Protein AF-A0A1R3J1V5-F1 (afdb_monomer_lite)

Organism: NCBI:txid93759

Foldseek 3Di:
DPFQPLDDDDDPCCCPPPCVVCVVVLCVVCVPDQGVVVSVCSSCVVSVHDDDPDLQRDFAQEPAQKTDNGQWKIWGALHDDDVVLVSAAAPPDDQPDPPDDPPSDSYDHDYHDPANRGHTFMWTWDDWDWDDDDPFIKIKTKTFGPDQPPDDRHPVSPPDDLRLAGMEIEIGGPPDRNDRPARWYWDWDDDPPDNYIYIYTDHDDVPDDRD

Secondary structure (DSSP, 8-state):
-BGGGTB----HHHIIIIIHHHHHHHHHH-TT---HHHHHHHHHHHTT-PPP--TT--EEE-SSSEEEETTTEEEE-SS---HHHHTSPB-----SSTTPPSP-SSS-PBP---STTTSPEEEEEEEEEEEEETTEEEEEEEEEE-----SPPPGGGTT--STT--EEEEEEETT----TTSPPEEEEEE-TT-SEEEEEEEPPPTT----

InterPro domains:
  IPR006740 Protein of unknown function DUF604 [PF04646] (1-66)

Sequence (211 aa):
MAYGGGGYALSYSLVQKELVPAIDECIERYPRSRTSDELLSYCLADLGVDYTIEKGFHQIDLHGDISVSWGYSAHIYETLIPRSVLKKPIETFLPFNSSAKPPFYMFKTGFPFHDSCQTPHLFFFESVKNVKIGSHSQVLTSYKRAENRNLPRCSSSGNHSADPITQIHLLSPATRRKQAANVECCDVEYVAGLDFTHIKLRPCLNGEVIA

pLDDT: mean 74.59, std 12.98, range [40.59, 93.12]

Radius of gyration: 19.09 Å; chains: 1; bounding box: 49×56×38 Å

Structure (mmCIF, N/CA/C/O backbone):
data_AF-A0A1R3J1V5-F1
#
_entry.id   AF-A0A1R3J1V5-F1
#
loop_
_atom_site.group_PDB
_atom_site.id
_atom_site.type_symbol
_atom_site.label_atom_id
_atom_site.label_alt_id
_atom_site.label_comp_id
_atom_site.label_asym_id
_atom_site.label_entity_id
_atom_site.label_seq_id
_atom_site.pdbx_PDB_ins_code
_atom_site.Cartn_x
_atom_site.Cartn_y
_atom_site.Cartn_z
_atom_site.occupancy
_atom_site.B_iso_or_equiv
_atom_site.auth_seq_id
_atom_site.auth_comp_id
_atom_site.auth_asym_id
_atom_site.auth_atom_id
_atom_site.pdbx_PDB_model_num
ATOM 1 N N . MET A 1 1 ? -5.351 -13.956 5.392 1.00 46.81 1 MET A N 1
ATOM 2 C CA . MET A 1 1 ? -4.201 -13.176 4.877 1.00 46.81 1 MET A CA 1
ATOM 3 C C . MET A 1 1 ? -4.681 -12.255 3.777 1.00 46.81 1 MET A C 1
ATOM 5 O O . MET A 1 1 ? -5.642 -12.612 3.101 1.00 46.81 1 MET A O 1
ATOM 9 N N . ALA A 1 2 ? -4.074 -11.079 3.613 1.00 47.19 2 ALA A N 1
ATOM 10 C CA . ALA A 1 2 ? -4.404 -10.230 2.478 1.00 47.19 2 ALA A CA 1
ATOM 11 C C . ALA A 1 2 ? -3.605 -10.714 1.262 1.00 47.19 2 ALA A C 1
ATOM 13 O O . ALA A 1 2 ? -2.426 -10.398 1.096 1.00 47.19 2 ALA A O 1
ATOM 14 N N . TYR A 1 3 ? -4.255 -11.556 0.464 1.00 47.16 3 TYR A N 1
ATOM 15 C CA . TYR A 1 3 ? -3.697 -12.088 -0.769 1.00 47.16 3 TYR A CA 1
ATOM 16 C C . TYR A 1 3 ? -3.377 -10.956 -1.756 1.00 47.16 3 TYR A C 1
ATOM 18 O O . TYR A 1 3 ? -4.116 -9.973 -1.838 1.00 47.16 3 TYR A O 1
ATOM 26 N N . GLY A 1 4 ? -2.291 -11.100 -2.512 1.00 51.34 4 GLY A N 1
ATOM 27 C CA . GLY A 1 4 ? -2.035 -10.304 -3.713 1.00 51.34 4 GLY A CA 1
ATOM 28 C C . GLY A 1 4 ? -1.756 -8.808 -3.524 1.00 51.34 4 GLY A C 1
ATOM 29 O O . GLY A 1 4 ? -1.920 -8.076 -4.491 1.00 51.34 4 GLY A O 1
ATOM 30 N N . GLY A 1 5 ? -1.330 -8.354 -2.335 1.00 53.12 5 GLY A N 1
ATOM 31 C CA . GLY A 1 5 ? -0.832 -6.978 -2.135 1.00 53.12 5 GLY A CA 1
ATOM 32 C C . GLY A 1 5 ? -1.367 -6.214 -0.917 1.00 53.12 5 GLY A C 1
ATOM 33 O O . GLY A 1 5 ? -0.866 -5.134 -0.615 1.00 53.12 5 GLY A O 1
ATOM 34 N N . GLY A 1 6 ? -2.323 -6.765 -0.160 1.00 59.69 6 GLY A N 1
ATOM 35 C CA . GLY A 1 6 ? -2.835 -6.101 1.053 1.00 59.69 6 GLY A CA 1
ATOM 36 C C . GLY A 1 6 ? -1.943 -6.228 2.300 1.00 59.69 6 GLY A C 1
ATOM 37 O O . GLY A 1 6 ? -2.173 -5.526 3.281 1.00 59.69 6 GLY A O 1
ATOM 38 N N . GLY A 1 7 ? -0.929 -7.099 2.261 1.00 65.94 7 GLY A N 1
ATOM 39 C CA . GLY A 1 7 ? 0.012 -7.332 3.360 1.00 65.94 7 GLY A CA 1
ATOM 40 C C . GLY A 1 7 ? -0.507 -8.256 4.471 1.00 65.94 7 GLY A C 1
ATOM 41 O O . GLY A 1 7 ? -1.697 -8.524 4.623 1.00 65.94 7 GLY A O 1
ATOM 42 N N . TYR A 1 8 ? 0.412 -8.785 5.267 1.00 75.56 8 TYR A N 1
ATOM 43 C CA . TYR A 1 8 ? 0.117 -9.566 6.467 1.00 75.56 8 TYR A CA 1
ATOM 44 C C . TYR A 1 8 ? 1.164 -9.236 7.533 1.00 75.56 8 TYR A C 1
ATOM 46 O O . TYR A 1 8 ? 2.253 -8.758 7.215 1.00 75.56 8 TYR A O 1
ATOM 54 N N . ALA A 1 9 ? 0.838 -9.484 8.799 1.00 77.94 9 ALA A N 1
ATOM 55 C CA . ALA A 1 9 ? 1.751 -9.283 9.916 1.00 77.94 9 ALA A CA 1
ATOM 56 C C . ALA A 1 9 ? 1.976 -10.603 10.650 1.00 77.94 9 ALA A C 1
ATOM 58 O O . ALA A 1 9 ? 1.033 -11.356 10.886 1.00 77.94 9 ALA A O 1
ATOM 59 N N . LEU A 1 10 ? 3.227 -10.860 11.025 1.00 82.88 10 LEU A N 1
ATOM 60 C CA . LEU A 1 10 ? 3.633 -11.997 11.845 1.00 82.88 10 LEU A CA 1
ATOM 61 C C . LEU A 1 10 ? 4.406 -11.477 13.053 1.00 82.88 10 LEU A C 1
ATOM 63 O O . LEU A 1 10 ? 5.132 -10.485 12.957 1.00 82.88 10 LEU A O 1
ATOM 67 N N . SER A 1 11 ? 4.265 -12.147 14.196 1.00 85.50 11 SER A N 1
ATOM 68 C CA . SER A 1 11 ? 5.087 -11.823 15.358 1.00 85.50 11 SER A CA 1
ATOM 69 C C . SER A 1 11 ? 6.532 -12.253 15.109 1.00 85.50 11 SER A C 1
ATOM 71 O O . SER A 1 11 ? 6.801 -13.293 14.506 1.00 85.50 11 SER A O 1
ATOM 73 N N . TYR A 1 12 ? 7.482 -11.465 15.610 1.00 79.94 12 TYR A N 1
ATOM 74 C CA . TYR A 1 12 ? 8.905 -11.761 15.444 1.00 79.94 12 TYR A CA 1
ATOM 75 C C . TYR A 1 12 ? 9.283 -13.147 15.987 1.00 79.94 12 TYR A C 1
ATOM 77 O O . TYR A 1 12 ? 10.052 -13.876 15.365 1.00 79.94 12 TYR A O 1
ATOM 85 N N . SER A 1 13 ? 8.703 -13.538 17.127 1.00 87.50 13 SER A N 1
ATOM 86 C CA . SER A 1 13 ? 8.957 -14.840 17.741 1.00 87.50 13 SER A CA 1
ATOM 87 C C . SER A 1 13 ? 8.481 -15.998 16.873 1.00 87.50 13 SER A C 1
ATOM 89 O O . SER A 1 13 ? 9.201 -16.982 16.766 1.00 87.50 13 SER A O 1
ATOM 91 N N . LEU A 1 14 ? 7.305 -15.875 16.249 1.00 89.12 14 LEU A N 1
ATOM 92 C CA . LEU A 1 14 ? 6.777 -16.899 15.351 1.00 89.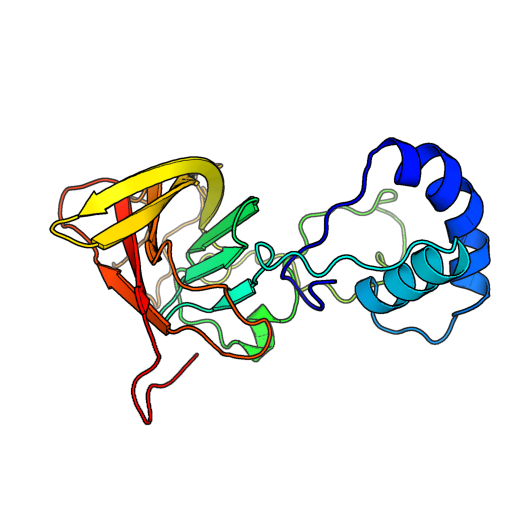12 14 LEU A CA 1
ATOM 93 C C . LEU A 1 14 ? 7.698 -17.076 14.142 1.00 89.12 14 LEU A C 1
ATOM 95 O O . LEU A 1 14 ? 8.044 -18.198 13.781 1.00 89.12 14 LEU A O 1
ATOM 99 N N . VAL A 1 15 ? 8.132 -15.958 13.555 1.00 90.38 15 VAL A N 1
ATOM 100 C CA . VAL A 1 15 ? 9.031 -15.979 12.400 1.00 90.38 15 VAL A CA 1
ATOM 101 C C . VAL A 1 15 ? 10.346 -16.668 12.758 1.00 90.38 15 VAL A C 1
ATOM 103 O O . VAL A 1 15 ? 10.743 -17.615 12.093 1.00 90.38 15 VAL A O 1
ATOM 106 N N . GLN A 1 16 ? 11.010 -16.217 13.820 1.00 92.62 16 GLN A N 1
ATOM 107 C CA . GLN A 1 16 ? 12.351 -16.693 14.159 1.00 92.62 16 GLN A CA 1
ATOM 108 C C . GLN A 1 16 ? 12.385 -18.120 14.708 1.00 92.62 16 GLN A C 1
ATOM 110 O O . GLN A 1 16 ? 13.342 -18.839 14.443 1.00 92.62 16 GLN A O 1
ATOM 115 N N . LYS A 1 17 ? 11.390 -18.519 15.508 1.00 91.44 17 LYS A N 1
ATOM 116 C CA . LYS A 1 17 ? 11.435 -19.799 16.229 1.00 91.44 17 LYS A CA 1
ATOM 117 C C . LYS A 1 17 ? 10.783 -20.948 15.478 1.00 91.44 17 LYS A C 1
ATOM 119 O O . LYS A 1 17 ? 11.266 -22.064 15.595 1.00 91.44 17 LYS A O 1
ATOM 124 N N . GLU A 1 18 ? 9.721 -20.668 14.728 1.00 93.12 18 GLU A N 1
ATOM 125 C CA . GLU A 1 18 ? 8.893 -21.714 14.120 1.00 93.12 18 GLU A CA 1
ATOM 126 C C . GLU A 1 18 ? 8.998 -21.689 12.594 1.00 93.12 18 GLU A C 1
ATOM 128 O O . GLU A 1 18 ? 9.269 -22.708 11.967 1.00 93.12 18 GLU A O 1
ATOM 133 N N . LEU A 1 19 ? 8.829 -20.512 11.979 1.00 90.75 19 LEU A N 1
ATOM 134 C CA . LEU A 1 19 ? 8.750 -20.413 10.522 1.00 90.75 19 LEU A CA 1
ATOM 135 C C . LEU A 1 19 ? 10.109 -20.590 9.844 1.00 90.75 19 LEU A C 1
ATOM 137 O O . LEU A 1 19 ? 10.214 -21.384 8.919 1.00 90.75 19 LEU A O 1
ATOM 141 N N . VAL A 1 20 ? 11.143 -19.864 10.279 1.00 92.62 20 VAL A N 1
ATOM 142 C CA . VAL A 1 20 ? 12.476 -19.912 9.648 1.00 92.62 20 VAL A CA 1
ATOM 143 C C . VAL A 1 20 ? 13.051 -21.338 9.598 1.00 92.62 20 VAL A C 1
ATOM 145 O O . VAL A 1 20 ? 13.521 -21.718 8.530 1.00 92.62 20 VAL A O 1
ATOM 148 N N . PRO A 1 21 ? 12.987 -22.160 10.665 1.00 93.12 21 PRO A N 1
ATOM 149 C CA . PRO A 1 21 ? 13.479 -23.540 10.605 1.00 93.12 21 PRO A CA 1
ATOM 150 C C . PRO A 1 21 ? 12.647 -24.480 9.719 1.00 93.12 21 PRO A C 1
ATOM 152 O O . PRO A 1 21 ? 13.179 -25.478 9.244 1.00 93.12 21 PRO A O 1
ATOM 155 N N . ALA A 1 22 ? 11.355 -24.196 9.524 1.00 88.75 22 ALA A N 1
ATOM 156 C CA . ALA A 1 22 ? 10.414 -25.095 8.848 1.00 88.75 22 ALA A CA 1
ATOM 157 C C . ALA A 1 22 ? 10.119 -24.714 7.387 1.00 88.75 22 ALA A C 1
ATOM 159 O O . ALA A 1 22 ? 9.511 -25.495 6.652 1.00 88.75 22 ALA A O 1
ATOM 160 N N . ILE A 1 23 ? 10.500 -23.506 6.958 1.00 88.88 23 ILE A N 1
ATOM 161 C CA . ILE A 1 23 ? 10.069 -22.965 5.667 1.00 88.88 23 ILE A CA 1
ATOM 162 C C . ILE A 1 23 ? 10.642 -23.748 4.485 1.00 88.88 23 ILE A C 1
ATOM 164 O O . ILE A 1 23 ? 9.907 -23.996 3.536 1.00 88.88 23 ILE A O 1
ATOM 168 N N . ASP A 1 24 ? 11.894 -24.202 4.561 1.00 91.00 24 ASP A N 1
ATOM 169 C CA . ASP A 1 24 ? 12.524 -24.965 3.477 1.00 91.00 24 ASP A CA 1
ATOM 170 C C . ASP A 1 24 ? 11.790 -26.294 3.239 1.00 91.00 24 ASP A C 1
ATOM 172 O O . ASP A 1 24 ? 11.409 -26.604 2.110 1.00 91.00 24 ASP A O 1
ATOM 176 N N . GLU A 1 25 ? 11.473 -27.027 4.312 1.00 92.19 25 GLU A N 1
ATOM 177 C CA . GLU A 1 25 ? 10.690 -28.266 4.231 1.00 92.19 25 GLU A CA 1
ATOM 178 C C . GLU A 1 25 ? 9.268 -28.005 3.703 1.00 92.19 25 GLU A C 1
ATOM 180 O O . GLU A 1 25 ? 8.738 -28.768 2.892 1.00 92.19 25 GLU A O 1
ATOM 185 N N . CYS A 1 26 ? 8.641 -26.899 4.115 1.00 91.75 26 CYS A N 1
ATOM 186 C CA . CYS A 1 26 ? 7.328 -26.506 3.608 1.00 91.75 26 CYS A CA 1
ATOM 187 C C . CYS A 1 26 ? 7.342 -26.219 2.094 1.00 91.75 26 CYS A C 1
ATOM 189 O O . CYS A 1 26 ? 6.425 -26.618 1.370 1.00 91.75 26 CYS A O 1
ATOM 191 N N . ILE A 1 27 ? 8.381 -25.544 1.592 1.00 88.62 27 ILE A N 1
ATOM 192 C CA . ILE A 1 27 ? 8.532 -25.239 0.163 1.00 88.62 27 ILE A CA 1
ATOM 193 C C . ILE A 1 27 ? 8.618 -26.535 -0.650 1.00 88.62 27 ILE A C 1
ATOM 195 O O . ILE A 1 27 ? 7.950 -26.665 -1.680 1.00 88.62 27 ILE A O 1
ATOM 199 N N . GLU A 1 28 ? 9.392 -27.509 -0.168 1.00 91.19 28 GLU A N 1
ATOM 200 C CA . GLU A 1 28 ? 9.505 -28.828 -0.796 1.00 91.19 28 GLU A CA 1
ATOM 201 C C . GLU A 1 28 ? 8.192 -29.618 -0.746 1.00 91.19 28 GLU A C 1
ATOM 203 O O . GLU A 1 28 ? 7.876 -30.358 -1.681 1.00 91.19 28 GLU A O 1
ATOM 208 N N . ARG A 1 29 ? 7.397 -29.431 0.314 1.00 92.38 29 ARG A N 1
ATOM 209 C CA . ARG A 1 29 ? 6.083 -30.063 0.491 1.00 92.38 29 ARG A CA 1
ATOM 210 C C . ARG A 1 29 ? 5.030 -29.531 -0.481 1.00 92.38 29 ARG A C 1
ATOM 212 O O . ARG A 1 29 ? 4.207 -30.308 -0.969 1.00 92.38 29 ARG A O 1
ATOM 219 N N . TYR A 1 30 ? 5.069 -28.239 -0.814 1.00 87.50 30 TYR A N 1
ATOM 220 C CA . TYR A 1 30 ? 4.098 -27.587 -1.706 1.00 87.50 30 TYR A CA 1
ATOM 221 C C . TYR A 1 30 ? 4.724 -27.026 -2.999 1.00 87.50 30 TYR A C 1
ATOM 223 O O . TYR A 1 30 ? 4.528 -25.853 -3.335 1.00 87.50 30 TYR A O 1
ATOM 231 N N . PRO A 1 31 ? 5.373 -27.861 -3.833 1.00 83.69 31 PRO A N 1
ATOM 232 C CA . PRO A 1 31 ? 6.159 -27.401 -4.984 1.00 83.69 31 PRO A CA 1
ATOM 233 C C . PRO A 1 31 ? 5.299 -26.855 -6.135 1.00 83.69 31 PRO A C 1
ATO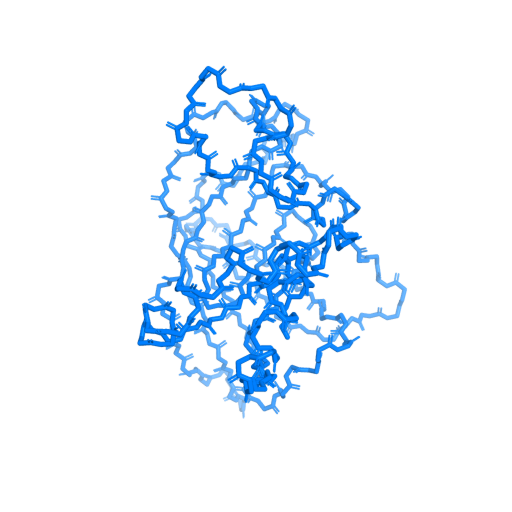M 235 O O . PRO A 1 31 ? 5.814 -26.314 -7.112 1.00 83.69 31 PRO A O 1
ATOM 238 N N . ARG A 1 32 ? 3.972 -27.036 -6.066 1.00 81.94 32 ARG A N 1
ATOM 239 C CA . ARG A 1 32 ? 3.015 -26.558 -7.075 1.00 81.94 32 ARG A CA 1
ATOM 240 C C . ARG A 1 32 ? 2.307 -25.261 -6.688 1.00 81.94 32 ARG A C 1
ATOM 242 O O . ARG A 1 32 ? 1.538 -24.765 -7.514 1.00 81.94 32 ARG A O 1
ATOM 249 N N . SER A 1 33 ? 2.542 -24.721 -5.490 1.00 76.81 33 SER A N 1
ATOM 250 C CA . SER A 1 33 ? 1.994 -23.414 -5.120 1.00 76.81 33 SER A CA 1
ATOM 251 C C . SER A 1 33 ? 2.603 -22.330 -6.016 1.00 76.81 33 SER A C 1
ATOM 253 O O . SER A 1 33 ? 3.813 -22.302 -6.234 1.00 76.81 33 SER A O 1
ATOM 255 N N . ARG A 1 34 ? 1.767 -21.468 -6.608 1.00 63.22 34 ARG A N 1
ATOM 256 C CA . ARG A 1 34 ? 2.192 -20.464 -7.614 1.00 63.22 34 ARG A CA 1
ATOM 257 C C . ARG A 1 34 ? 2.237 -19.035 -7.061 1.00 63.22 34 ARG A C 1
ATOM 259 O O . ARG A 1 34 ? 2.455 -18.087 -7.819 1.00 63.22 34 ARG A O 1
ATOM 266 N N . THR A 1 35 ? 2.002 -18.897 -5.767 1.00 65.06 35 THR A N 1
ATOM 267 C CA . THR A 1 35 ? 1.550 -17.687 -5.076 1.00 65.06 35 THR A CA 1
ATOM 268 C C . THR A 1 35 ? 2.192 -17.722 -3.694 1.00 65.06 35 THR A C 1
ATOM 270 O O . THR A 1 35 ? 2.007 -18.677 -2.945 1.00 65.06 35 THR A O 1
ATOM 273 N N . SER A 1 36 ? 3.042 -16.744 -3.374 1.00 75.25 36 SER A N 1
ATOM 274 C CA . SER A 1 36 ? 3.855 -16.783 -2.148 1.00 75.25 36 SER A CA 1
ATOM 275 C C . SER A 1 36 ? 3.039 -16.599 -0.878 1.00 75.25 36 SER A C 1
ATOM 277 O O . SER A 1 36 ? 3.361 -17.185 0.145 1.00 75.25 36 SER A O 1
ATOM 279 N N . ASP A 1 37 ? 1.987 -15.797 -0.949 1.00 74.81 37 ASP A N 1
ATOM 280 C CA . ASP A 1 37 ? 0.985 -15.612 0.092 1.00 74.81 37 ASP A CA 1
ATOM 281 C C . ASP A 1 37 ? 0.208 -16.903 0.373 1.00 74.81 37 ASP A C 1
ATOM 283 O O . ASP A 1 37 ? -0.004 -17.254 1.531 1.00 74.81 37 ASP A O 1
ATOM 287 N N . GLU A 1 38 ? -0.159 -17.642 -0.671 1.00 75.94 38 GLU A N 1
ATOM 288 C CA . GLU A 1 38 ? -0.777 -18.966 -0.553 1.00 75.94 38 GLU A CA 1
ATOM 289 C C . GLU A 1 38 ? 0.210 -20.016 -0.027 1.00 75.94 38 GLU A C 1
ATOM 291 O O . GLU A 1 38 ? -0.125 -20.793 0.860 1.00 75.94 38 GLU A O 1
ATOM 296 N N . LEU A 1 39 ? 1.457 -20.016 -0.502 1.00 84.75 39 LEU A N 1
ATOM 297 C CA . LEU A 1 39 ? 2.490 -20.906 0.027 1.00 84.75 39 LEU A CA 1
ATOM 298 C C . LEU A 1 39 ? 2.755 -20.639 1.512 1.00 84.75 39 LEU A C 1
ATOM 300 O O . LEU A 1 39 ? 2.764 -21.562 2.319 1.00 84.75 39 LEU A O 1
ATOM 304 N N . LEU A 1 40 ? 2.922 -19.372 1.884 1.00 85.31 40 LEU A N 1
ATOM 305 C CA . LEU A 1 40 ? 3.146 -18.984 3.268 1.00 85.31 40 LEU A CA 1
ATOM 306 C C . LEU A 1 40 ? 1.933 -19.298 4.150 1.00 85.31 40 LEU A C 1
ATOM 308 O O . LEU A 1 40 ? 2.112 -19.708 5.294 1.00 85.31 40 LEU A O 1
ATOM 312 N N . SER A 1 41 ? 0.714 -19.161 3.616 1.00 82.81 41 SER A N 1
ATOM 313 C CA . SER A 1 41 ? -0.504 -19.642 4.275 1.00 82.81 41 SER A CA 1
ATOM 314 C C . SER A 1 41 ? -0.391 -21.108 4.662 1.00 82.81 41 SER A C 1
ATOM 316 O O . SER A 1 41 ? -0.716 -21.461 5.792 1.00 82.81 41 SER A O 1
ATOM 318 N N . TYR A 1 42 ? 0.032 -21.962 3.727 1.00 86.44 42 TYR A N 1
ATOM 319 C CA . TYR A 1 42 ? 0.181 -23.389 3.988 1.00 86.44 42 TYR A CA 1
ATOM 320 C C . TYR A 1 42 ? 1.279 -23.661 5.014 1.00 86.44 42 TYR A C 1
ATOM 322 O O . TYR A 1 42 ? 1.051 -24.424 5.946 1.00 86.44 42 TYR A O 1
ATOM 330 N N . CYS A 1 43 ? 2.419 -22.972 4.927 1.00 89.62 43 CYS A N 1
ATOM 331 C CA . CYS A 1 43 ? 3.490 -23.137 5.911 1.00 89.62 43 CYS A CA 1
ATOM 332 C C . CYS A 1 43 ? 3.059 -22.749 7.328 1.00 89.62 43 CYS A C 1
ATOM 334 O O . CYS A 1 43 ? 3.393 -23.436 8.288 1.00 89.62 43 CYS A O 1
ATOM 336 N N . LEU A 1 44 ? 2.301 -21.662 7.479 1.00 90.44 44 LEU A N 1
ATOM 337 C CA . LEU A 1 44 ? 1.774 -21.249 8.781 1.00 90.44 44 LEU A CA 1
ATOM 338 C C . LEU A 1 44 ? 0.720 -22.234 9.303 1.00 90.44 44 LEU A C 1
ATOM 340 O O . LEU A 1 44 ? 0.728 -22.559 10.489 1.00 90.44 44 LEU A O 1
ATOM 344 N N . ALA A 1 45 ? -0.132 -22.759 8.419 1.00 88.75 45 ALA A N 1
ATOM 345 C CA . ALA A 1 45 ? -1.121 -23.770 8.777 1.00 88.75 45 ALA A CA 1
ATOM 346 C C . ALA A 1 45 ? -0.468 -25.082 9.250 1.00 88.75 45 ALA A C 1
ATOM 348 O O . ALA A 1 45 ? -0.929 -25.666 10.229 1.00 88.75 45 ALA A O 1
ATOM 349 N N . ASP A 1 46 ? 0.636 -25.504 8.625 1.00 90.62 46 ASP A N 1
ATOM 350 C CA . ASP A 1 46 ? 1.409 -26.685 9.040 1.00 90.62 46 ASP A CA 1
ATOM 351 C C . ASP A 1 46 ? 2.019 -26.522 10.444 1.00 90.62 46 ASP A C 1
ATOM 353 O O . ASP A 1 46 ? 2.166 -27.499 11.177 1.00 90.62 46 ASP A O 1
ATOM 357 N N . LEU A 1 47 ? 2.320 -25.284 10.848 1.00 91.00 47 LEU A N 1
ATOM 358 C CA . LEU A 1 47 ? 2.769 -24.934 12.201 1.00 91.00 47 LEU A CA 1
ATOM 359 C C . LEU A 1 47 ? 1.607 -24.796 13.204 1.00 91.00 47 LEU A C 1
ATOM 361 O O . LEU A 1 47 ? 1.818 -24.411 14.353 1.00 91.00 47 LEU A O 1
ATOM 365 N N . GLY A 1 48 ? 0.369 -25.074 12.784 1.00 89.94 48 GLY A N 1
ATOM 366 C CA . GLY A 1 48 ? -0.832 -24.919 13.607 1.00 89.94 48 GLY A CA 1
ATOM 367 C C . GLY A 1 48 ? -1.217 -23.460 13.869 1.00 89.94 48 GLY A C 1
ATOM 368 O O . GLY A 1 48 ? -1.999 -23.181 14.780 1.00 89.94 48 GLY A O 1
ATOM 369 N N . VAL A 1 49 ? -0.670 -22.520 13.096 1.00 86.81 49 VAL A N 1
ATOM 370 C CA . VAL A 1 49 ? -0.959 -21.093 13.223 1.00 86.81 49 VAL A CA 1
ATOM 371 C C . VAL A 1 49 ? -2.119 -20.755 12.305 1.00 86.81 49 VAL A C 1
ATOM 373 O O . VAL A 1 49 ? -1.965 -20.650 11.088 1.00 86.81 49 VAL A O 1
ATOM 376 N N . ASP A 1 50 ? -3.291 -20.565 12.902 1.00 78.56 50 ASP A N 1
ATOM 377 C CA . ASP A 1 50 ? -4.454 -20.096 12.162 1.00 78.56 50 ASP A CA 1
ATOM 378 C C . ASP A 1 50 ? -4.318 -18.607 11.810 1.00 78.56 50 ASP A C 1
ATOM 380 O O . ASP A 1 50 ? -3.692 -17.815 12.526 1.00 78.56 50 ASP A O 1
ATOM 384 N N . TYR A 1 51 ? -4.916 -18.208 10.692 1.00 72.00 51 TYR A N 1
ATOM 385 C CA . TYR A 1 51 ? -4.902 -16.817 10.281 1.00 72.00 51 TYR A CA 1
ATOM 386 C C . TYR A 1 51 ? -5.967 -16.030 11.044 1.00 72.00 51 TYR A C 1
ATOM 388 O O . TYR A 1 51 ? -7.164 -16.310 10.993 1.00 72.00 51 TYR A O 1
ATOM 396 N N . THR A 1 52 ? -5.553 -14.931 11.662 1.00 70.19 52 THR A N 1
ATOM 397 C CA . THR A 1 52 ? -6.506 -13.936 12.154 1.00 70.19 52 THR A CA 1
ATOM 398 C C . THR A 1 52 ? -6.865 -12.988 11.016 1.00 70.19 52 THR A C 1
ATOM 400 O O . THR A 1 52 ? -5.996 -12.398 10.367 1.00 70.19 52 THR A O 1
ATOM 403 N N . ILE A 1 53 ? -8.162 -12.835 10.736 1.00 63.03 53 ILE A N 1
ATOM 404 C CA . ILE A 1 53 ? -8.629 -11.847 9.759 1.00 63.03 53 ILE A CA 1
ATOM 405 C C . ILE A 1 53 ? -8.573 -10.464 10.400 1.00 63.03 53 ILE A C 1
ATOM 407 O O . ILE A 1 53 ? -9.530 -10.007 11.030 1.00 63.03 53 ILE A O 1
ATOM 411 N N . GLU A 1 54 ? -7.463 -9.777 10.170 1.00 58.69 54 GLU A N 1
ATOM 412 C CA . GLU A 1 54 ? -7.322 -8.374 10.521 1.00 58.69 54 GLU A CA 1
ATOM 413 C C . GLU A 1 54 ? -7.893 -7.488 9.415 1.00 58.69 54 GLU A C 1
ATOM 415 O O . GLU A 1 54 ? -7.305 -7.305 8.351 1.00 58.69 54 GLU A O 1
ATOM 420 N N . LYS A 1 55 ? -9.049 -6.883 9.702 1.00 49.50 55 LYS A N 1
ATOM 421 C CA . LYS A 1 55 ? -9.775 -5.933 8.831 1.00 49.50 55 LYS A CA 1
ATOM 422 C C . LYS A 1 55 ? -9.067 -4.574 8.687 1.00 49.50 55 LYS A C 1
ATOM 424 O O . LYS A 1 55 ? -9.695 -3.570 8.367 1.00 49.50 55 LYS A O 1
ATOM 429 N N . GLY A 1 56 ? -7.789 -4.517 9.045 1.00 46.38 56 GLY A N 1
ATOM 430 C CA . GLY A 1 56 ? -6.912 -3.384 8.802 1.00 46.38 56 GLY A CA 1
ATOM 431 C C . GLY A 1 56 ? -6.148 -3.539 7.491 1.00 46.38 56 GLY A C 1
ATOM 432 O O . GLY A 1 56 ? -5.962 -2.560 6.784 1.00 46.38 56 GLY A O 1
ATOM 433 N N . PHE A 1 57 ? -5.767 -4.758 7.111 1.00 49.19 57 PHE A N 1
ATOM 434 C CA . PHE A 1 57 ? -4.957 -4.991 5.917 1.00 49.19 57 PHE A CA 1
ATOM 435 C C . PHE A 1 57 ? -5.843 -5.038 4.672 1.00 49.19 57 PHE A C 1
ATOM 437 O O . PHE A 1 57 ? -6.485 -6.044 4.369 1.00 49.19 57 PHE A O 1
ATOM 444 N N . HIS A 1 58 ? -5.896 -3.916 3.959 1.00 51.47 58 HIS A N 1
ATOM 445 C CA . HIS A 1 58 ? -6.644 -3.762 2.717 1.00 51.47 58 HIS A CA 1
ATOM 446 C C . HIS A 1 58 ? -5.743 -3.145 1.665 1.00 51.47 58 HIS A C 1
ATOM 448 O O . HIS A 1 58 ? -5.173 -2.091 1.920 1.00 51.47 58 HIS A O 1
ATOM 454 N N . GLN A 1 59 ? -5.679 -3.756 0.484 1.00 50.75 59 GLN A N 1
ATOM 455 C CA . GLN A 1 59 ? -5.270 -3.047 -0.720 1.00 50.75 59 GLN A CA 1
ATOM 456 C C . GLN A 1 59 ? -6.494 -2.274 -1.211 1.00 50.75 59 GLN A C 1
ATOM 458 O O . GLN A 1 59 ? -7.435 -2.868 -1.743 1.00 50.75 59 GLN A O 1
ATOM 463 N N . ILE A 1 60 ? -6.524 -0.973 -0.938 1.00 52.97 60 ILE A N 1
ATOM 464 C CA . ILE A 1 60 ? -7.574 -0.087 -1.430 1.00 52.97 60 ILE A CA 1
ATOM 465 C C . ILE A 1 60 ? -7.083 0.498 -2.748 1.00 52.97 60 ILE A C 1
ATOM 467 O O . ILE A 1 60 ? -6.137 1.285 -2.751 1.00 52.97 60 ILE A O 1
ATOM 471 N N . A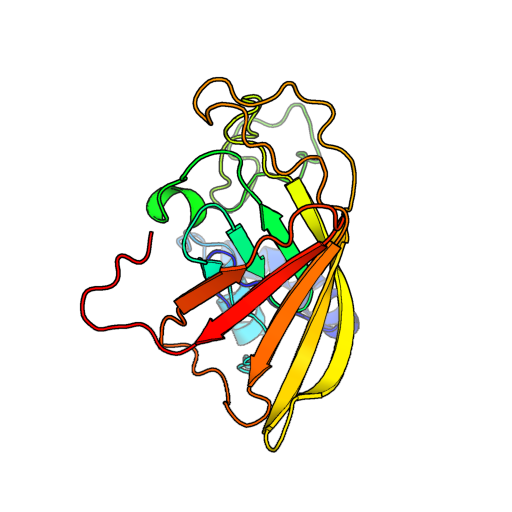SP A 1 61 ? -7.724 0.078 -3.836 1.00 48.47 61 ASP A N 1
ATOM 472 C CA . ASP A 1 61 ? -7.639 0.745 -5.134 1.00 48.47 61 ASP A CA 1
ATOM 473 C C . ASP A 1 61 ? -8.610 1.924 -5.079 1.00 48.47 61 ASP A C 1
ATOM 475 O O . ASP A 1 61 ? -9.821 1.728 -4.930 1.00 48.47 61 ASP A O 1
ATOM 479 N N . LEU A 1 62 ? -8.078 3.139 -5.024 1.00 49.16 62 LEU A N 1
ATOM 480 C CA . LEU A 1 62 ? -8.878 4.352 -4.904 1.00 49.16 62 LEU A CA 1
ATOM 481 C C . LEU A 1 62 ? -9.233 4.857 -6.305 1.00 49.16 62 LEU A C 1
ATOM 483 O O . LEU A 1 62 ? -8.537 4.587 -7.274 1.00 49.16 62 LEU A O 1
ATOM 487 N N . HIS A 1 63 ? -10.324 5.611 -6.424 1.00 40.59 63 HIS A N 1
ATOM 488 C CA . HIS A 1 63 ? -10.682 6.251 -7.686 1.00 40.59 63 HIS A CA 1
ATOM 489 C C . HIS A 1 63 ? -9.588 7.256 -8.093 1.00 40.59 63 HIS A C 1
ATOM 491 O O . HIS A 1 63 ? -9.328 8.220 -7.368 1.00 40.59 63 HIS A O 1
ATOM 497 N N . GLY A 1 64 ? -8.971 7.034 -9.255 1.00 56.16 64 GLY A N 1
ATOM 498 C CA . GLY A 1 64 ? -7.801 7.776 -9.728 1.00 56.16 64 GLY A CA 1
ATOM 499 C C . GLY A 1 64 ? -6.489 7.050 -9.424 1.00 56.16 64 GLY A C 1
ATOM 500 O O . GLY A 1 64 ? -6.456 5.844 -9.217 1.00 56.16 64 GLY A O 1
ATOM 501 N N . ASP A 1 65 ? -5.389 7.788 -9.401 1.00 68.56 65 ASP A N 1
ATOM 502 C CA . ASP A 1 65 ? -4.049 7.208 -9.420 1.00 68.56 65 ASP A CA 1
ATOM 503 C C . ASP A 1 65 ? -3.523 6.878 -8.003 1.00 68.56 65 ASP A C 1
ATOM 505 O O . ASP A 1 65 ? -2.343 7.051 -7.738 1.00 68.56 65 ASP A O 1
ATOM 509 N N . ILE A 1 66 ? -4.352 6.457 -7.032 1.00 75.81 66 ILE A N 1
ATOM 510 C CA . ILE A 1 66 ? -3.904 6.244 -5.632 1.00 75.81 66 ILE A CA 1
ATOM 511 C C . ILE A 1 66 ? -4.195 4.817 -5.145 1.00 75.81 66 ILE A C 1
ATOM 513 O O . ILE A 1 66 ? -5.306 4.317 -5.240 1.00 75.81 66 ILE A O 1
ATOM 517 N N . SER A 1 67 ? -3.205 4.171 -4.530 1.00 76.69 67 SER A N 1
ATOM 518 C CA . SER A 1 67 ? -3.349 2.874 -3.859 1.00 76.69 67 SER A CA 1
ATOM 519 C C . SER A 1 67 ? -2.963 3.007 -2.390 1.00 76.69 67 SER A C 1
ATOM 521 O O . SER A 1 67 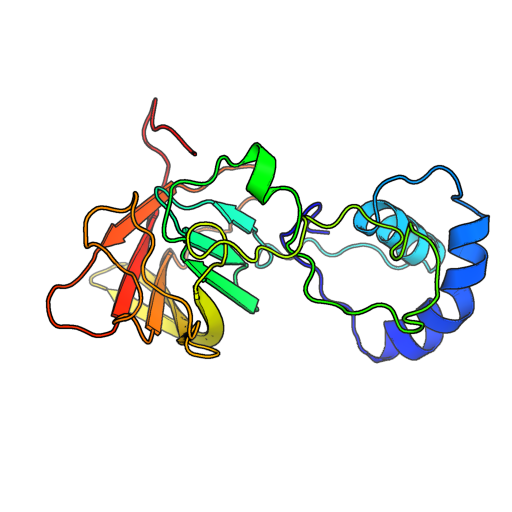? -1.874 3.485 -2.082 1.00 76.69 67 SER A O 1
ATOM 523 N N . VAL A 1 68 ? -3.801 2.534 -1.464 1.00 76.38 68 VAL A N 1
ATOM 524 C CA . VAL A 1 68 ? -3.516 2.596 -0.018 1.00 76.38 68 VAL A CA 1
ATOM 525 C C . VAL A 1 68 ? -3.552 1.208 0.607 1.00 76.38 68 VAL A C 1
ATOM 527 O O . VAL A 1 68 ? -4.583 0.539 0.585 1.00 76.38 68 VAL A O 1
ATOM 530 N N . SER A 1 69 ? -2.441 0.827 1.235 1.00 76.25 69 SER A N 1
ATOM 531 C CA . SER A 1 69 ? -2.315 -0.335 2.114 1.00 76.25 69 SER A CA 1
ATOM 532 C C . SER A 1 69 ? -2.424 0.130 3.562 1.00 76.25 69 SER A C 1
ATOM 534 O O . SER A 1 69 ? -1.456 0.619 4.156 1.00 76.25 69 SER A O 1
ATOM 536 N N . TRP A 1 70 ? -3.634 0.042 4.124 1.00 73.88 70 TRP A N 1
ATOM 537 C CA . TRP A 1 70 ? -3.930 0.687 5.406 1.00 73.88 70 TRP A CA 1
ATOM 538 C C . TRP A 1 70 ? -3.023 0.188 6.541 1.00 73.88 70 TRP A C 1
ATOM 540 O O . TRP A 1 70 ? -2.884 -1.013 6.759 1.00 73.88 70 TRP A O 1
ATOM 550 N N . GLY A 1 71 ? -2.404 1.131 7.258 1.00 76.31 71 GLY A N 1
ATOM 551 C CA . GLY A 1 71 ? -1.464 0.845 8.349 1.00 76.31 71 GLY A CA 1
ATOM 552 C C . GLY A 1 71 ? -0.018 0.581 7.913 1.00 76.31 71 GLY A C 1
ATOM 553 O O . GLY A 1 71 ? 0.820 0.331 8.774 1.00 76.31 71 GLY A O 1
ATOM 554 N N . TYR A 1 72 ? 0.294 0.656 6.614 1.00 81.06 72 TYR A N 1
ATOM 555 C CA . TYR A 1 72 ? 1.655 0.442 6.115 1.00 81.06 72 TYR A CA 1
ATOM 556 C C . TYR A 1 72 ? 2.117 1.524 5.137 1.00 81.06 72 TYR A C 1
ATOM 558 O O . TYR A 1 72 ? 2.980 2.333 5.481 1.00 81.06 72 TYR A O 1
ATOM 566 N N . SER A 1 73 ? 1.548 1.564 3.932 1.00 84.25 73 SER A N 1
ATOM 567 C CA . SER A 1 73 ? 2.007 2.461 2.871 1.00 84.25 73 SER A CA 1
ATOM 568 C C . SER A 1 73 ? 0.871 2.949 1.979 1.00 84.25 73 SER A C 1
ATOM 570 O O . SER A 1 73 ? -0.210 2.365 1.920 1.00 84.25 73 SER A O 1
ATOM 572 N N . ALA A 1 74 ? 1.129 4.047 1.281 1.00 84.88 74 ALA A N 1
ATOM 573 C CA . ALA A 1 74 ? 0.276 4.589 0.240 1.00 84.88 74 ALA A CA 1
ATOM 574 C C . ALA A 1 74 ? 1.132 4.967 -0.975 1.00 84.88 74 ALA A C 1
ATOM 576 O O . ALA A 1 74 ? 2.284 5.382 -0.838 1.00 84.88 74 ALA A O 1
ATOM 577 N N . HIS A 1 75 ? 0.564 4.808 -2.163 1.00 83.31 75 HIS A N 1
ATOM 578 C CA . HIS A 1 75 ? 1.210 5.050 -3.445 1.00 83.31 75 HIS A CA 1
ATOM 579 C C . HIS A 1 75 ? 0.337 5.989 -4.269 1.00 83.31 75 HIS A C 1
ATOM 581 O O . HIS A 1 75 ? -0.855 5.729 -4.403 1.00 83.31 75 HIS A O 1
ATOM 587 N N . ILE A 1 76 ? 0.922 7.050 -4.825 1.00 81.69 76 ILE A N 1
ATOM 588 C CA . ILE A 1 76 ? 0.268 7.895 -5.836 1.00 81.69 76 ILE A CA 1
ATOM 589 C C . ILE A 1 76 ? 0.995 7.680 -7.164 1.00 81.69 76 ILE A C 1
ATOM 591 O O . ILE A 1 76 ? 2.202 7.884 -7.231 1.00 81.69 76 ILE A O 1
ATOM 595 N N . TYR A 1 77 ? 0.294 7.258 -8.201 1.00 80.12 77 TYR A N 1
ATOM 596 C CA . TYR A 1 77 ? 0.774 7.134 -9.569 1.00 80.12 77 TYR A CA 1
ATOM 597 C C . TYR A 1 77 ? 0.533 8.448 -10.326 1.00 80.12 77 TYR A C 1
ATOM 599 O O . TYR A 1 77 ? -0.276 9.278 -9.924 1.00 80.12 77 TYR A O 1
ATOM 607 N N . GLU A 1 78 ? 1.288 8.670 -11.398 1.00 76.88 78 GLU A N 1
ATOM 608 C CA . GLU A 1 78 ? 1.138 9.864 -12.252 1.00 76.88 78 GLU A CA 1
ATOM 609 C C . GLU A 1 78 ? 0.153 9.634 -13.403 1.00 76.88 78 GLU A C 1
ATOM 611 O O . GLU A 1 78 ? -0.190 10.562 -14.137 1.00 76.88 78 GLU A O 1
ATOM 616 N N . THR A 1 79 ? -0.200 8.368 -13.628 1.00 74.06 79 THR A N 1
ATOM 617 C CA . THR A 1 79 ? -1.109 7.923 -14.675 1.00 74.06 79 THR A CA 1
ATOM 618 C C . THR A 1 79 ? -2.009 6.826 -14.149 1.00 74.06 79 THR A C 1
ATOM 620 O O . THR A 1 79 ? -1.651 6.094 -13.222 1.00 74.06 79 THR A O 1
ATOM 623 N N . LEU A 1 80 ? -3.143 6.674 -14.822 1.00 71.88 80 LEU A N 1
ATOM 624 C CA . LEU A 1 80 ? -4.144 5.682 -14.485 1.00 71.88 80 LEU A CA 1
ATOM 625 C C . LEU A 1 80 ? -3.642 4.292 -14.868 1.00 71.88 80 LEU A C 1
ATOM 627 O O . LEU A 1 80 ? -3.636 3.902 -16.040 1.00 71.88 80 LEU A O 1
ATOM 631 N N . ILE A 1 81 ? -3.183 3.552 -13.861 1.00 71.62 81 ILE A N 1
ATOM 632 C CA . ILE A 1 81 ? -2.702 2.183 -14.017 1.00 71.62 81 ILE A CA 1
ATOM 633 C C . ILE A 1 81 ? -3.883 1.230 -13.815 1.00 71.62 81 ILE A C 1
ATOM 635 O O . ILE A 1 81 ? -4.502 1.250 -12.755 1.00 71.62 81 ILE A O 1
ATOM 639 N N . PRO A 1 82 ? -4.187 0.342 -14.778 1.00 69.31 82 PRO A N 1
ATOM 640 C CA . PRO A 1 82 ? -5.270 -0.619 -14.616 1.00 69.31 82 PRO A CA 1
ATOM 641 C C . PRO A 1 82 ? -5.044 -1.541 -13.412 1.00 69.31 82 PRO A C 1
ATOM 643 O O . PRO A 1 82 ? -3.954 -2.104 -13.258 1.00 69.31 82 PRO A O 1
ATOM 646 N N . ARG A 1 83 ? -6.099 -1.862 -12.656 1.00 67.19 83 ARG A N 1
ATOM 647 C CA . ARG A 1 83 ? -6.034 -2.811 -11.531 1.00 67.19 83 ARG A CA 1
ATOM 648 C C . ARG A 1 83 ? -5.425 -4.170 -11.863 1.00 67.19 83 ARG A C 1
ATOM 650 O O . ARG A 1 83 ? -4.818 -4.817 -11.013 1.00 67.19 83 ARG A O 1
ATOM 657 N N . SER A 1 84 ? -5.557 -4.643 -13.104 1.00 66.50 84 SER A N 1
ATOM 658 C CA . SER A 1 84 ? -4.909 -5.892 -13.545 1.00 66.50 84 SER A CA 1
ATOM 659 C C . SER A 1 84 ? -3.377 -5.860 -13.418 1.00 66.50 84 SER A C 1
ATOM 661 O O . SER A 1 84 ? -2.765 -6.906 -13.190 1.00 66.50 84 SER A O 1
ATOM 663 N N . VAL A 1 85 ? -2.782 -4.668 -13.519 1.00 69.81 85 VAL A N 1
ATOM 664 C CA . VAL A 1 85 ? -1.353 -4.401 -13.336 1.00 69.81 85 VAL A CA 1
ATOM 665 C C . VAL A 1 85 ? -1.042 -4.181 -11.855 1.00 69.81 85 VAL A C 1
ATOM 667 O O . VAL A 1 85 ? -0.122 -4.816 -11.349 1.00 69.81 85 VAL A O 1
ATOM 670 N N . LEU A 1 86 ? -1.859 -3.395 -11.139 1.00 69.12 86 LEU A N 1
ATOM 671 C CA . LEU A 1 86 ? -1.690 -3.119 -9.698 1.00 69.12 86 LEU A CA 1
ATOM 672 C C . LEU A 1 86 ? -1.850 -4.356 -8.794 1.00 69.12 86 LEU A C 1
ATOM 674 O O . LEU A 1 86 ? -1.400 -4.361 -7.651 1.00 69.12 86 LEU A O 1
ATOM 678 N N . LYS A 1 87 ? -2.453 -5.437 -9.304 1.00 65.56 87 LYS A N 1
ATOM 679 C CA . LYS A 1 87 ? -2.484 -6.755 -8.641 1.00 65.56 87 LYS A CA 1
ATOM 680 C C . LYS A 1 87 ? -1.107 -7.400 -8.485 1.00 65.56 87 LYS A C 1
ATOM 682 O O . LYS A 1 87 ? -0.973 -8.349 -7.717 1.00 65.56 87 LYS A O 1
ATOM 687 N N . LYS A 1 88 ? -0.105 -6.970 -9.255 1.00 67.44 88 LYS A N 1
ATOM 688 C CA . LYS A 1 88 ? 1.268 -7.455 -9.108 1.00 67.44 88 LYS A CA 1
ATOM 689 C C . LYS A 1 88 ? 2.051 -6.427 -8.298 1.00 67.44 88 LYS A C 1
ATOM 691 O O . LYS A 1 88 ? 2.143 -5.283 -8.740 1.00 67.44 88 LYS A O 1
ATOM 696 N N . PRO A 1 89 ? 2.624 -6.807 -7.146 1.00 63.94 89 PRO A N 1
ATOM 697 C CA . PRO A 1 89 ? 3.412 -5.876 -6.358 1.00 63.94 89 PRO A CA 1
ATOM 698 C C . PRO A 1 89 ? 4.642 -5.436 -7.151 1.00 63.94 89 PRO A C 1
ATOM 700 O O . PRO A 1 89 ? 5.247 -6.232 -7.874 1.00 63.94 89 PRO A O 1
ATOM 703 N N . ILE A 1 90 ? 5.012 -4.168 -6.996 1.00 70.38 90 ILE A N 1
ATOM 704 C CA . ILE A 1 90 ? 6.255 -3.623 -7.544 1.00 70.38 90 ILE A CA 1
ATOM 705 C C . ILE A 1 90 ? 7.428 -4.387 -6.920 1.00 70.38 90 ILE A C 1
ATOM 707 O O . ILE A 1 90 ? 7.422 -4.666 -5.720 1.00 70.38 90 ILE A O 1
ATOM 711 N N . GLU A 1 91 ? 8.426 -4.739 -7.727 1.00 71.75 91 GLU A N 1
ATOM 712 C CA . GLU A 1 91 ? 9.671 -5.312 -7.220 1.00 71.75 91 GLU A CA 1
ATOM 713 C C . GLU A 1 91 ? 10.431 -4.266 -6.397 1.00 71.75 91 GLU A C 1
ATOM 715 O O . GLU A 1 91 ? 11.021 -3.336 -6.940 1.00 71.75 91 GLU A O 1
ATOM 720 N N . THR A 1 92 ? 10.379 -4.394 -5.071 1.00 66.19 92 THR A N 1
ATOM 721 C CA . THR A 1 92 ? 11.082 -3.510 -4.125 1.00 66.19 92 THR A CA 1
ATOM 722 C C . THR A 1 92 ? 12.335 -4.149 -3.527 1.00 66.19 92 THR A C 1
ATOM 724 O O . THR A 1 92 ? 13.064 -3.497 -2.781 1.00 66.19 92 THR A O 1
ATOM 727 N N . PHE A 1 93 ? 12.594 -5.419 -3.837 1.00 68.31 93 PHE A N 1
ATOM 728 C CA . PHE A 1 93 ? 13.721 -6.184 -3.313 1.00 68.31 93 PHE A CA 1
ATOM 729 C C . PHE A 1 93 ? 14.783 -6.373 -4.393 1.00 68.31 93 PHE A C 1
ATOM 731 O O . PHE A 1 93 ? 14.473 -6.389 -5.577 1.00 68.31 93 PHE A O 1
ATOM 738 N N . LEU A 1 94 ? 16.035 -6.550 -3.970 1.00 70.44 94 LEU A N 1
ATOM 739 C CA . LEU A 1 94 ? 17.137 -6.951 -4.845 1.00 70.44 94 LEU A CA 1
ATOM 740 C C . LEU A 1 94 ? 17.490 -8.418 -4.579 1.00 70.44 94 LEU A C 1
ATOM 742 O O . LEU A 1 94 ? 17.342 -8.880 -3.442 1.00 70.44 94 LEU A O 1
ATOM 746 N N . PRO A 1 95 ? 17.907 -9.188 -5.598 1.0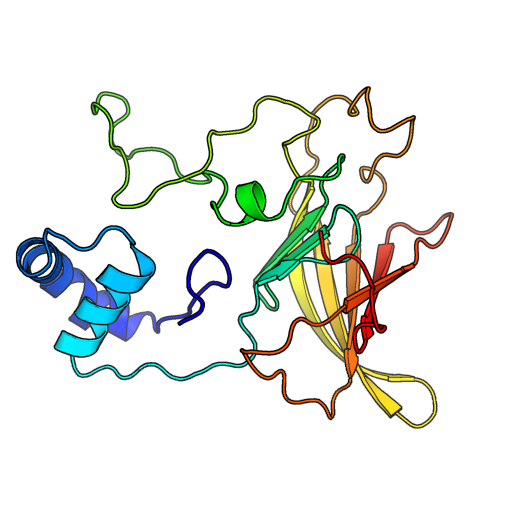0 72.75 95 PRO A N 1
ATOM 747 C CA . PRO A 1 95 ? 18.311 -10.566 -5.383 1.00 72.75 95 PRO A CA 1
ATOM 748 C C . PRO A 1 95 ? 19.576 -10.580 -4.525 1.00 72.75 95 PRO A C 1
ATOM 750 O O . PRO A 1 95 ? 20.505 -9.809 -4.761 1.00 72.75 95 PRO A O 1
ATOM 753 N N . PHE A 1 96 ? 19.631 -11.484 -3.544 1.00 68.12 96 PHE A N 1
ATOM 754 C CA . PHE A 1 96 ? 20.809 -11.632 -2.681 1.00 68.12 96 PHE A CA 1
ATOM 755 C C . PHE A 1 96 ? 22.079 -11.938 -3.493 1.00 68.12 96 PHE A C 1
ATOM 757 O O . PHE A 1 96 ? 23.163 -11.460 -3.172 1.00 68.12 96 PHE A O 1
ATOM 764 N N . ASN A 1 97 ? 21.933 -12.703 -4.579 1.00 76.56 97 ASN A N 1
ATOM 765 C CA . ASN A 1 97 ? 22.993 -12.970 -5.541 1.00 76.56 97 ASN A CA 1
ATOM 766 C C . ASN A 1 97 ? 22.663 -12.310 -6.886 1.00 76.56 97 ASN A C 1
ATOM 768 O O . ASN A 1 97 ? 21.786 -12.775 -7.615 1.00 76.56 97 ASN A O 1
ATOM 772 N N . SER A 1 98 ? 23.415 -11.266 -7.238 1.00 71.81 98 SER A N 1
ATOM 773 C CA . SER A 1 98 ? 23.271 -10.525 -8.499 1.00 71.81 98 SER A CA 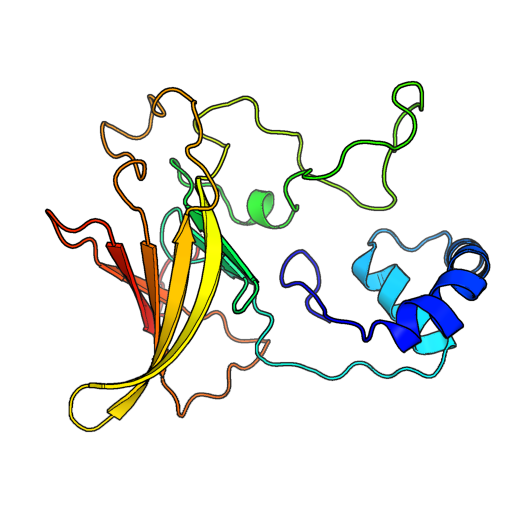1
ATOM 774 C C . SER A 1 98 ? 23.568 -11.356 -9.754 1.00 71.81 98 SER A C 1
ATOM 776 O O . SER A 1 98 ? 23.179 -10.963 -10.849 1.00 71.81 98 SER A O 1
ATOM 778 N N . SER A 1 99 ? 24.240 -12.504 -9.611 1.00 78.38 99 SER A N 1
ATOM 779 C CA . SER A 1 99 ? 24.588 -13.418 -10.710 1.00 78.38 99 SER A CA 1
ATOM 780 C C . SER A 1 99 ? 23.624 -14.602 -10.855 1.00 78.38 99 SER A C 1
ATOM 782 O O . SER A 1 99 ? 23.841 -15.471 -11.704 1.00 78.38 99 SER A O 1
ATOM 784 N N . ALA A 1 100 ? 22.577 -14.682 -10.026 1.00 75.69 100 ALA A N 1
ATOM 785 C CA . ALA A 1 100 ? 21.560 -15.719 -10.158 1.00 75.69 100 ALA A CA 1
ATOM 786 C C . ALA A 1 100 ? 20.815 -15.592 -11.501 1.00 75.69 100 ALA A C 1
ATOM 788 O O . ALA A 1 100 ? 20.699 -14.507 -12.069 1.00 75.69 100 ALA A O 1
ATOM 789 N N . LYS A 1 101 ? 20.306 -16.707 -12.034 1.00 76.00 101 LYS A N 1
ATOM 790 C CA . LYS A 1 101 ? 19.423 -16.680 -13.210 1.00 76.00 101 LYS A CA 1
ATOM 791 C C . LYS A 1 101 ? 17.963 -16.652 -12.741 1.00 76.00 101 LYS A C 1
ATOM 793 O O . LYS A 1 101 ? 17.655 -17.363 -11.786 1.00 76.00 101 LYS A O 1
ATOM 798 N N . PRO A 1 102 ? 17.071 -15.885 -13.399 1.00 69.69 102 PRO A N 1
ATOM 799 C CA . PRO A 1 102 ? 15.648 -15.886 -13.074 1.00 69.69 102 PRO A CA 1
ATOM 800 C C . PRO A 1 102 ? 15.034 -17.303 -13.075 1.00 69.69 102 PRO A C 1
ATOM 802 O O . PRO A 1 102 ? 15.452 -18.131 -13.891 1.00 69.69 102 PRO A O 1
ATOM 805 N N . PRO A 1 103 ? 14.005 -17.568 -12.241 1.00 65.62 103 PRO A N 1
ATOM 806 C CA . PRO A 1 103 ? 13.305 -16.613 -11.372 1.00 65.62 103 PRO A CA 1
ATOM 807 C C . PRO A 1 103 ? 14.076 -16.280 -10.082 1.00 65.62 103 PRO A C 1
ATOM 809 O O . PRO A 1 103 ? 14.576 -17.168 -9.402 1.00 65.62 103 PRO A O 1
ATOM 812 N N . PHE A 1 104 ? 14.142 -14.988 -9.738 1.00 70.31 104 PHE A N 1
ATOM 813 C CA . PHE A 1 104 ? 14.831 -14.499 -8.532 1.00 70.31 104 PHE A CA 1
ATOM 814 C C . PHE A 1 104 ? 14.022 -14.685 -7.245 1.00 70.31 104 PHE A C 1
ATOM 816 O O . PHE A 1 104 ? 14.593 -14.779 -6.162 1.00 70.31 104 PHE A O 1
ATOM 823 N N . TYR A 1 105 ? 12.697 -14.734 -7.368 1.00 70.31 105 TYR A N 1
ATOM 824 C CA . TYR A 1 105 ? 11.760 -14.803 -6.254 1.00 70.31 105 TYR A CA 1
ATOM 825 C C . TYR A 1 105 ? 10.723 -15.891 -6.513 1.00 70.31 105 TYR A C 1
ATOM 827 O O . TYR A 1 105 ? 10.393 -16.203 -7.658 1.00 70.31 105 TYR A O 1
ATOM 835 N N . MET A 1 106 ? 10.159 -16.433 -5.435 1.00 61.38 106 MET A N 1
ATOM 836 C CA . MET A 1 106 ? 9.097 -17.445 -5.495 1.00 61.38 106 MET A CA 1
ATOM 837 C C . MET A 1 106 ? 7.738 -16.883 -5.948 1.00 61.38 106 MET A C 1
ATOM 839 O O . MET A 1 106 ? 6.780 -17.632 -6.121 1.00 61.38 106 MET A O 1
ATOM 843 N N . PHE A 1 107 ? 7.636 -15.565 -6.133 1.00 63.59 107 PHE A N 1
ATOM 844 C CA . PHE A 1 107 ? 6.424 -14.861 -6.536 1.00 63.59 107 PHE A CA 1
ATOM 845 C C . PHE A 1 107 ? 6.667 -13.963 -7.742 1.00 63.59 107 PHE A C 1
ATOM 847 O O . PHE A 1 107 ? 7.780 -13.512 -8.005 1.00 63.59 107 PHE A O 1
ATOM 854 N N . LYS A 1 108 ? 5.588 -13.695 -8.482 1.00 57.78 108 LYS A N 1
ATOM 855 C CA . LYS A 1 108 ? 5.616 -12.785 -9.626 1.00 57.78 108 LYS A CA 1
ATOM 856 C C . LYS A 1 108 ? 5.591 -11.344 -9.131 1.00 57.78 108 LYS A C 1
ATOM 858 O O . LYS A 1 108 ? 4.535 -10.843 -8.751 1.00 57.78 108 LYS A O 1
ATOM 863 N N . THR A 1 109 ? 6.737 -10.691 -9.177 1.00 65.25 109 THR A N 1
ATOM 864 C CA . THR A 1 109 ? 6.851 -9.239 -9.060 1.00 65.25 109 THR A CA 1
ATOM 865 C C . THR A 1 109 ? 6.527 -8.567 -10.398 1.00 65.25 109 THR A C 1
ATOM 867 O O . THR A 1 109 ? 6.615 -9.177 -11.471 1.00 65.25 109 THR A O 1
ATOM 870 N N . GLY A 1 110 ? 6.064 -7.319 -10.344 1.00 64.56 110 GLY A N 1
ATOM 871 C CA . GLY A 1 110 ? 6.076 -6.425 -11.500 1.00 64.56 110 GLY A CA 1
ATOM 872 C C . GLY A 1 110 ? 7.508 -6.000 -11.823 1.00 64.56 110 GLY A C 1
ATOM 873 O O . GLY A 1 110 ? 8.358 -5.998 -10.940 1.00 64.56 110 GLY A O 1
ATOM 874 N N . PHE A 1 111 ? 7.786 -5.634 -13.075 1.00 60.44 111 PHE A N 1
ATOM 875 C CA . PHE A 1 111 ? 9.110 -5.124 -13.439 1.00 60.44 111 PHE A CA 1
ATOM 876 C C . PHE A 1 111 ? 9.411 -3.816 -12.685 1.00 60.44 111 PHE A C 1
ATOM 878 O O . PHE A 1 111 ? 8.495 -3.004 -12.528 1.00 60.44 111 PHE A O 1
ATOM 885 N N . PRO A 1 112 ? 10.666 -3.579 -12.252 1.00 61.69 112 PRO A N 1
ATOM 886 C CA . PRO A 1 112 ? 11.059 -2.284 -11.722 1.00 61.69 112 PRO A CA 1
ATOM 887 C C . PRO A 1 112 ? 10.788 -1.217 -12.785 1.00 61.69 112 PRO A C 1
ATOM 889 O O . PRO A 1 112 ? 11.347 -1.246 -13.885 1.00 61.69 112 PRO A O 1
ATOM 892 N N . PHE A 1 113 ? 9.870 -0.303 -12.485 1.00 63.53 113 PHE A N 1
ATOM 893 C CA . PHE A 1 113 ? 9.494 0.744 -13.420 1.00 63.53 113 PHE A CA 1
ATOM 894 C C . PHE A 1 113 ? 10.606 1.795 -13.475 1.00 63.53 113 PHE A C 1
ATOM 896 O O . PHE A 1 113 ? 10.791 2.553 -12.527 1.00 63.53 113 PHE A O 1
ATOM 903 N N . HIS A 1 114 ? 11.336 1.845 -14.591 1.00 62.53 114 HIS A N 1
ATOM 904 C CA . HIS A 1 114 ? 12.220 2.969 -14.937 1.00 62.53 114 HIS A CA 1
ATOM 905 C C . HIS A 1 114 ? 11.467 4.127 -15.609 1.00 62.53 114 HIS A C 1
ATOM 907 O O . HIS A 1 114 ? 12.040 5.187 -15.851 1.00 62.53 114 HIS A O 1
ATOM 913 N N . ASP A 1 115 ? 10.192 3.916 -15.935 1.00 76.62 115 ASP A N 1
ATOM 914 C CA . ASP A 1 115 ? 9.321 4.929 -16.508 1.00 76.62 115 ASP A CA 1
ATOM 915 C C . ASP A 1 115 ? 8.739 5.812 -15.401 1.00 76.62 115 ASP A C 1
ATOM 917 O O . ASP A 1 115 ? 8.033 5.331 -14.511 1.00 76.62 115 ASP A O 1
ATOM 921 N N . SER A 1 116 ? 8.981 7.119 -15.510 1.00 76.88 116 SER A N 1
ATOM 922 C CA . SER A 1 116 ? 8.394 8.145 -14.654 1.00 76.88 116 SER A CA 1
ATOM 923 C C . SER A 1 116 ? 6.888 7.996 -14.456 1.00 76.88 116 SER A C 1
ATOM 925 O O . SER A 1 116 ? 6.400 8.287 -13.372 1.00 76.88 116 SER A O 1
ATOM 927 N N . CYS A 1 117 ? 6.142 7.571 -15.473 1.00 76.81 117 CYS A N 1
ATOM 928 C CA . CYS A 1 117 ? 4.686 7.472 -15.389 1.00 76.81 117 CYS A CA 1
ATOM 929 C C . CYS A 1 117 ? 4.203 6.282 -14.547 1.00 76.81 117 CYS A C 1
ATOM 931 O O . CYS A 1 117 ? 3.095 6.313 -14.010 1.00 76.81 117 CYS A O 1
ATOM 933 N N . GLN A 1 118 ? 5.030 5.240 -14.436 1.00 77.19 118 GLN A N 1
ATOM 934 C CA . GLN A 1 118 ? 4.690 3.988 -13.760 1.00 77.19 118 GLN A CA 1
ATOM 935 C C . GLN A 1 118 ? 5.296 3.903 -12.353 1.00 77.19 118 GLN A C 1
ATOM 937 O O . GLN A 1 118 ? 4.787 3.168 -11.510 1.00 77.19 118 GLN A O 1
ATOM 942 N N . THR A 1 119 ? 6.358 4.663 -12.068 1.00 80.62 119 THR A N 1
ATOM 943 C CA . THR A 1 119 ? 6.916 4.777 -10.716 1.00 80.62 119 THR A CA 1
ATOM 944 C C . THR A 1 119 ? 5.995 5.616 -9.817 1.00 80.62 119 THR A C 1
ATOM 946 O O . THR A 1 119 ? 5.827 6.810 -10.078 1.00 80.62 119 THR A O 1
ATOM 949 N N . PRO A 1 120 ? 5.437 5.062 -8.725 1.00 83.94 120 PRO A N 1
ATOM 950 C CA . PRO A 1 120 ? 4.602 5.832 -7.814 1.00 83.94 120 PRO A CA 1
ATOM 951 C C . PRO A 1 120 ? 5.414 6.711 -6.859 1.00 83.94 120 PRO A C 1
ATOM 953 O O . PRO A 1 120 ? 6.549 6.409 -6.489 1.00 83.94 120 PRO A O 1
ATOM 956 N N . HIS A 1 121 ? 4.787 7.772 -6.369 1.00 85.94 121 HIS A N 1
ATOM 957 C CA . HIS A 1 121 ? 5.189 8.466 -5.155 1.00 85.94 121 HIS A CA 1
ATOM 958 C C . HIS A 1 121 ? 4.871 7.588 -3.940 1.00 85.94 121 HIS A C 1
ATOM 960 O O . HIS A 1 121 ? 3.716 7.217 -3.727 1.00 85.94 121 HIS A O 1
ATOM 966 N N . LEU A 1 122 ? 5.891 7.276 -3.140 1.00 87.19 122 LEU A N 1
ATOM 967 C CA . LEU A 1 122 ? 5.787 6.408 -1.969 1.00 87.19 122 LEU A CA 1
ATOM 968 C C . LEU A 1 122 ? 5.549 7.210 -0.684 1.00 87.19 122 LEU A C 1
ATOM 970 O O . LEU A 1 122 ? 6.285 8.151 -0.375 1.00 87.19 122 LEU A O 1
ATOM 974 N N . PHE A 1 123 ? 4.558 6.786 0.096 1.00 89.12 123 PHE A N 1
ATOM 975 C CA . PHE A 1 123 ? 4.219 7.332 1.405 1.00 89.12 123 PHE A CA 1
ATOM 976 C C . PHE A 1 123 ? 4.155 6.202 2.433 1.00 89.12 123 PHE A C 1
ATOM 978 O O . PHE A 1 123 ? 3.589 5.143 2.165 1.00 89.12 123 PHE A O 1
ATOM 985 N N . PHE A 1 124 ? 4.694 6.433 3.626 1.00 89.31 124 PHE A N 1
ATOM 986 C CA . PHE A 1 124 ? 4.628 5.498 4.743 1.00 89.31 124 PHE A CA 1
ATOM 987 C C . PHE A 1 124 ? 3.656 5.970 5.808 1.00 89.31 124 PHE A C 1
ATOM 989 O O . PHE A 1 124 ? 3.433 7.165 5.999 1.00 89.31 124 PHE A O 1
ATOM 996 N N . PHE A 1 125 ? 3.077 5.004 6.506 1.00 87.88 125 PHE A N 1
ATOM 997 C CA . PHE A 1 125 ? 2.213 5.242 7.645 1.00 87.88 125 PHE A CA 1
ATOM 998 C C . PHE A 1 125 ? 2.920 6.088 8.716 1.00 87.88 125 PHE A C 1
ATOM 1000 O O . PHE A 1 125 ? 4.040 5.784 9.122 1.00 87.88 125 PHE A O 1
ATOM 1007 N N . GLU A 1 126 ? 2.250 7.143 9.182 1.00 90.69 126 GLU A N 1
ATOM 1008 C CA . GLU A 1 126 ? 2.757 8.040 10.225 1.00 90.69 126 GLU A CA 1
ATOM 1009 C C . GLU A 1 126 ? 1.942 7.912 11.516 1.00 90.69 126 GLU A C 1
ATOM 1011 O O . GLU A 1 126 ? 2.504 7.708 12.591 1.00 90.69 126 GLU A O 1
ATOM 1016 N N . SER A 1 127 ? 0.612 8.049 11.446 1.00 87.25 127 SER A N 1
ATOM 1017 C CA . SER A 1 127 ? -0.231 7.975 12.645 1.00 87.25 127 SER A CA 1
ATOM 1018 C C . SER A 1 127 ? -1.703 7.675 12.354 1.00 87.25 127 SER A C 1
ATOM 1020 O O . SER A 1 127 ? -2.201 7.908 11.254 1.00 87.25 127 SER A O 1
ATOM 1022 N N . VAL A 1 128 ? -2.421 7.195 13.375 1.00 88.38 128 VAL A N 1
ATOM 1023 C CA . VAL A 1 128 ? -3.891 7.110 13.398 1.00 88.38 128 VAL A CA 1
ATOM 1024 C C . VAL A 1 128 ? -4.425 7.950 14.552 1.00 88.38 128 VAL A C 1
ATOM 1026 O O . VAL A 1 128 ? -3.937 7.847 15.677 1.00 88.38 128 VAL A O 1
ATOM 1029 N N . LYS A 1 129 ? -5.454 8.758 14.291 1.00 88.44 129 LYS A N 1
ATOM 1030 C CA . LYS A 1 129 ? -6.159 9.560 15.296 1.00 88.44 129 LYS A CA 1
ATOM 1031 C C . LYS A 1 129 ? -7.667 9.425 15.127 1.00 88.44 129 LYS A C 1
ATOM 1033 O O . LYS A 1 129 ? -8.180 9.393 14.013 1.00 88.44 129 LYS A O 1
ATOM 1038 N N . ASN A 1 130 ? -8.387 9.400 16.244 1.00 85.75 130 ASN A N 1
ATOM 1039 C CA . ASN A 1 130 ? -9.841 9.524 16.234 1.00 85.75 130 ASN A CA 1
ATOM 1040 C C . ASN A 1 130 ? -10.209 11.009 16.185 1.00 85.75 130 ASN A C 1
ATOM 1042 O O . ASN A 1 130 ? -9.763 11.783 17.030 1.00 85.75 130 ASN A O 1
ATOM 1046 N N . VAL A 1 131 ? -11.028 11.402 15.213 1.00 85.69 131 VAL A N 1
ATOM 1047 C CA . VAL A 1 131 ? -11.466 12.786 15.008 1.00 85.69 131 VAL A CA 1
ATOM 1048 C C . VAL A 1 131 ? -12.990 12.824 14.990 1.00 85.69 131 VAL A C 1
ATOM 1050 O O . VAL A 1 131 ? -13.645 11.952 14.421 1.00 85.69 131 VAL A O 1
ATOM 1053 N N . LYS A 1 132 ? -13.578 13.840 15.621 1.00 82.00 132 LYS A N 1
ATOM 1054 C CA . LYS A 1 132 ? -15.015 14.116 15.522 1.00 82.00 132 LYS A CA 1
ATOM 1055 C C . LYS A 1 132 ? -15.223 15.220 14.495 1.00 82.00 132 LYS A C 1
ATOM 1057 O O . LYS A 1 132 ? -14.823 16.355 14.736 1.00 82.00 132 LYS A O 1
ATOM 1062 N N . ILE A 1 133 ? -15.831 14.883 13.362 1.00 77.31 133 ILE A N 1
ATOM 1063 C CA . ILE A 1 133 ? -16.248 15.858 12.348 1.00 77.31 133 ILE A CA 1
ATOM 1064 C C . ILE A 1 133 ? -17.773 15.939 12.424 1.00 77.31 133 ILE A C 1
ATOM 1066 O O . ILE A 1 133 ? -18.482 15.016 12.018 1.00 77.31 133 ILE A O 1
ATOM 1070 N N . GLY A 1 134 ? -18.279 17.024 13.016 1.00 75.56 134 GLY A N 1
ATOM 1071 C CA . GLY A 1 134 ? -19.700 17.167 13.340 1.00 75.56 134 GLY A CA 1
ATOM 1072 C C . GLY A 1 134 ? -20.164 16.137 14.380 1.00 75.56 134 GLY A C 1
ATOM 1073 O O . GLY A 1 134 ? -19.552 15.995 15.437 1.00 75.56 134 GLY A O 1
ATOM 1074 N N . SER A 1 135 ? -21.248 15.415 14.079 1.00 68.44 135 SER A N 1
ATOM 1075 C CA . SER A 1 135 ? -21.862 14.390 14.942 1.00 68.44 135 SER A CA 1
ATOM 1076 C C . SER A 1 135 ? -21.298 12.971 14.758 1.00 68.44 135 SER A C 1
ATOM 1078 O O . SER A 1 135 ? -21.669 12.073 15.514 1.00 68.44 135 SER A O 1
ATOM 1080 N N . HIS A 1 136 ? -20.398 12.744 13.793 1.00 73.12 136 HIS A N 1
ATOM 1081 C CA . HIS A 1 136 ? -19.866 11.415 13.478 1.00 73.12 136 HIS A CA 1
ATOM 1082 C C . HIS A 1 136 ? -18.395 11.264 13.891 1.00 73.12 136 HIS A C 1
ATOM 1084 O O . HIS A 1 136 ? -17.551 12.112 13.590 1.00 73.12 136 HIS A O 1
ATOM 1090 N N . SER A 1 137 ? -18.075 10.143 14.544 1.00 81.38 137 SER A N 1
ATOM 1091 C CA . SER A 1 137 ? -16.693 9.738 14.821 1.00 81.38 137 SER A CA 1
ATOM 1092 C C . SER A 1 137 ? -16.044 9.191 13.549 1.00 81.38 137 SER A C 1
ATOM 1094 O O . SER A 1 137 ? -16.542 8.236 12.946 1.00 81.38 137 SER A O 1
ATOM 1096 N N . GLN A 1 138 ? -14.922 9.778 13.151 1.00 84.12 138 GLN A N 1
ATOM 1097 C CA . GLN A 1 138 ? -14.096 9.338 12.032 1.00 84.12 138 GLN A CA 1
ATOM 1098 C C . GLN A 1 138 ? -12.691 8.984 12.523 1.00 84.12 138 GLN A C 1
ATOM 1100 O O . GLN A 1 138 ? -12.230 9.454 13.563 1.00 84.12 138 GLN A O 1
ATOM 1105 N N . VAL A 1 139 ? -12.011 8.138 11.765 1.00 86.06 139 VAL A N 1
ATOM 1106 C CA . VAL A 1 139 ? -10.618 7.763 11.973 1.00 86.06 139 VAL A CA 1
ATOM 1107 C C . VAL A 1 139 ? -9.804 8.436 10.881 1.00 86.06 139 VAL A C 1
ATOM 1109 O O . VAL A 1 139 ? -9.995 8.153 9.697 1.00 86.06 139 VAL A O 1
ATOM 1112 N N . LEU A 1 140 ? -8.915 9.332 11.298 1.00 88.56 140 LEU A N 1
ATOM 1113 C CA . LEU A 1 140 ? -7.932 9.994 10.456 1.00 88.56 140 LEU A CA 1
ATOM 1114 C C . LEU A 1 140 ? -6.641 9.180 10.494 1.00 88.56 140 LEU A C 1
ATOM 1116 O O . LEU A 1 140 ? -6.028 9.021 11.549 1.00 88.56 140 LEU A O 1
ATOM 1120 N N . THR A 1 141 ? -6.229 8.658 9.348 1.00 88.50 141 THR A N 1
ATOM 1121 C CA . THR A 1 141 ? -4.939 7.994 9.167 1.00 88.50 141 THR A CA 1
ATOM 1122 C C . THR A 1 141 ? -4.036 8.880 8.319 1.00 88.50 141 THR A C 1
ATOM 1124 O O . THR A 1 141 ? -4.409 9.238 7.206 1.00 88.50 141 THR A O 1
ATOM 1127 N N . SER A 1 142 ? -2.860 9.225 8.834 1.00 90.94 142 SER A N 1
ATOM 1128 C CA . SER A 1 142 ? -1.878 10.059 8.141 1.00 90.94 142 SER A CA 1
ATOM 1129 C C . SER A 1 142 ? -0.736 9.214 7.590 1.00 90.94 142 SER A C 1
ATOM 1131 O O . SER A 1 142 ? -0.207 8.350 8.294 1.00 90.94 142 SER A O 1
ATOM 1133 N N . TYR A 1 143 ? -0.339 9.505 6.354 1.00 90.19 143 TYR A N 1
ATOM 1134 C CA . TYR A 1 143 ? 0.848 8.962 5.703 1.00 90.19 143 TYR A CA 1
ATOM 1135 C C . TYR A 1 143 ? 1.769 10.104 5.290 1.00 90.19 143 TYR A C 1
ATOM 1137 O O . TYR A 1 143 ? 1.306 11.147 4.827 1.00 90.19 143 TYR A O 1
ATOM 1145 N N . LYS A 1 144 ? 3.074 9.889 5.426 1.00 92.88 144 LYS A N 1
ATOM 1146 C CA . LYS A 1 144 ? 4.121 10.855 5.109 1.00 92.88 144 LYS A CA 1
ATOM 1147 C C . LYS A 1 144 ? 4.961 10.353 3.944 1.00 92.88 144 LYS A C 1
ATOM 1149 O O . LYS A 1 144 ? 5.280 9.167 3.882 1.00 92.88 144 LYS A O 1
ATOM 1154 N N . ARG A 1 145 ? 5.331 11.251 3.030 1.00 90.38 145 ARG A N 1
ATOM 1155 C CA . ARG A 1 145 ? 6.207 10.936 1.896 1.00 90.38 145 ARG A CA 1
ATOM 1156 C C . ARG A 1 145 ? 7.512 10.311 2.391 1.00 90.38 145 ARG A C 1
ATOM 1158 O O . ARG A 1 145 ? 8.161 10.857 3.281 1.00 90.38 145 ARG A O 1
ATOM 1165 N N . ALA A 1 146 ? 7.874 9.174 1.803 1.00 88.50 146 ALA A N 1
ATOM 1166 C CA . ALA A 1 146 ? 9.108 8.465 2.114 1.00 88.50 146 ALA A CA 1
ATOM 1167 C C . ALA A 1 146 ? 10.324 9.212 1.555 1.00 88.50 146 ALA A C 1
ATOM 1169 O O . ALA A 1 146 ? 11.251 9.541 2.287 1.00 88.50 146 ALA A O 1
ATOM 1170 N N . GLU A 1 147 ? 10.280 9.508 0.256 1.00 85.69 147 GLU A N 1
ATOM 1171 C CA . GLU A 1 147 ? 11.331 10.213 -0.471 1.00 85.69 147 GLU A CA 1
ATOM 1172 C C . GLU A 1 147 ? 10.747 10.897 -1.720 1.00 85.69 147 GLU A C 1
ATOM 1174 O O . GLU A 1 147 ? 9.636 10.586 -2.175 1.00 85.69 147 GLU A O 1
ATOM 1179 N N . ASN A 1 148 ? 11.495 11.848 -2.276 1.00 84.19 148 ASN A N 1
ATOM 1180 C CA . ASN A 1 148 ? 11.207 12.409 -3.589 1.00 84.19 148 ASN A CA 1
ATOM 1181 C C . ASN A 1 148 ? 11.589 11.401 -4.673 1.00 84.19 148 ASN A C 1
ATOM 1183 O O . ASN A 1 148 ? 12.635 10.764 -4.602 1.00 84.19 148 ASN A O 1
ATOM 1187 N N . ARG A 1 149 ? 10.760 11.292 -5.715 1.00 81.81 149 ARG A N 1
ATOM 1188 C CA . ARG A 1 149 ? 10.980 10.329 -6.803 1.00 81.81 149 ARG A CA 1
ATOM 1189 C C . ARG A 1 149 ? 12.259 10.598 -7.599 1.00 81.81 149 ARG A C 1
ATOM 1191 O O . ARG A 1 149 ? 12.759 9.678 -8.229 1.00 81.81 149 ARG A O 1
ATOM 1198 N N . ASN A 1 150 ? 12.763 11.836 -7.595 1.00 80.81 150 ASN A N 1
ATOM 1199 C CA . ASN A 1 150 ? 13.918 12.275 -8.392 1.00 80.81 150 ASN A CA 1
ATOM 1200 C C . ASN A 1 150 ? 13.804 11.890 -9.884 1.00 80.81 150 ASN A C 1
ATOM 1202 O O . ASN A 1 150 ? 14.804 11.696 -10.569 1.00 80.81 150 ASN A O 1
ATOM 1206 N N . LEU A 1 151 ? 12.570 11.786 -10.383 1.00 81.25 151 LEU A N 1
ATOM 1207 C CA . LEU A 1 151 ? 12.233 11.422 -11.754 1.00 81.25 151 LEU A CA 1
ATOM 1208 C C . LEU A 1 151 ? 11.512 12.595 -12.425 1.00 81.25 151 LEU A C 1
ATOM 1210 O O . LEU A 1 151 ? 10.816 13.351 -11.743 1.00 81.25 151 LEU A O 1
ATOM 1214 N N . PRO A 1 152 ? 11.659 12.772 -13.750 1.00 80.44 152 PRO A N 1
ATOM 1215 C CA . PRO A 1 152 ? 10.938 13.816 -14.459 1.00 80.44 152 PRO A CA 1
ATOM 1216 C C . PRO A 1 152 ? 9.431 13.559 -14.404 1.00 80.44 152 PRO A C 1
ATOM 1218 O O . PRO A 1 152 ? 8.988 12.411 -14.307 1.00 80.44 152 PRO A O 1
ATOM 1221 N N . ARG A 1 153 ? 8.647 14.636 -14.511 1.00 76.25 153 ARG A N 1
ATOM 1222 C CA . ARG A 1 153 ? 7.183 14.553 -14.587 1.00 76.25 153 ARG A CA 1
ATOM 1223 C C . ARG A 1 153 ? 6.760 13.670 -15.754 1.00 76.25 153 ARG A C 1
ATOM 1225 O O . ARG A 1 153 ? 7.377 13.694 -16.820 1.00 76.25 153 ARG A O 1
ATOM 1232 N N . CYS A 1 154 ? 5.677 12.932 -15.558 1.00 75.06 154 CYS A N 1
ATOM 1233 C CA . CYS A 1 154 ? 5.096 12.130 -16.620 1.00 75.06 154 CYS A CA 1
ATOM 1234 C C . CYS A 1 154 ? 4.522 13.027 -17.734 1.00 75.06 154 CYS A C 1
ATOM 1236 O O . CYS A 1 154 ? 3.719 13.922 -17.474 1.00 75.06 154 CYS A O 1
ATOM 1238 N N . SER A 1 155 ? 4.918 12.792 -18.990 1.00 69.31 155 SER A N 1
ATOM 1239 C CA . SER A 1 155 ? 4.501 13.635 -20.124 1.00 69.31 155 SER A CA 1
ATOM 1240 C C . SER A 1 155 ? 3.026 13.465 -20.510 1.00 69.31 155 SER A C 1
ATOM 1242 O O . SER A 1 155 ? 2.435 14.397 -21.049 1.00 69.31 155 SER A O 1
ATOM 1244 N N . SER A 1 156 ? 2.418 12.308 -20.228 1.00 66.38 156 SER A N 1
ATOM 1245 C CA . SER A 1 156 ? 1.010 12.019 -20.544 1.00 66.38 156 SER A CA 1
ATOM 1246 C C . SER A 1 156 ? 0.013 12.538 -19.503 1.00 66.38 156 SER A C 1
ATOM 1248 O O . SER A 1 156 ? -1.176 12.595 -19.798 1.00 66.38 156 SER A O 1
ATOM 1250 N N . SER A 1 157 ? 0.481 12.954 -18.320 1.00 59.41 157 SER A N 1
ATOM 1251 C CA . SER A 1 157 ? -0.367 13.395 -17.197 1.00 59.41 157 SER A CA 1
ATOM 1252 C C . SER A 1 157 ? -0.851 14.853 -17.315 1.00 59.41 157 SER A C 1
ATOM 1254 O O . SER A 1 157 ? -1.669 15.326 -16.532 1.00 59.41 157 SER A O 1
ATOM 1256 N N . GLY A 1 158 ? -0.379 15.599 -18.323 1.00 55.53 158 GLY A N 1
ATOM 1257 C CA . GLY A 1 158 ? -0.849 16.963 -18.580 1.00 55.53 158 GLY A CA 1
ATOM 1258 C C . GLY A 1 158 ? -0.581 17.916 -17.411 1.00 55.53 158 GLY A C 1
ATOM 1259 O O . GLY A 1 158 ? -1.508 18.428 -16.813 1.00 55.53 158 GLY A O 1
ATOM 1260 N N . ASN A 1 159 ? 0.686 18.176 -17.078 1.00 60.16 159 ASN A N 1
ATOM 1261 C CA . ASN A 1 159 ? 1.137 19.146 -16.057 1.00 60.16 159 ASN A CA 1
ATOM 1262 C C . ASN A 1 159 ? 0.601 18.960 -14.616 1.00 60.16 159 ASN A C 1
ATOM 1264 O O . ASN A 1 159 ? 0.983 19.715 -13.721 1.00 60.16 159 ASN A O 1
ATOM 1268 N N . HIS A 1 160 ? -0.236 17.958 -14.369 1.00 66.62 160 HIS A N 1
ATOM 1269 C CA . HIS A 1 160 ? -0.604 17.513 -13.038 1.00 66.62 160 HIS A CA 1
ATOM 1270 C C . HIS A 1 160 ? 0.498 16.569 -12.550 1.00 66.62 160 HIS A C 1
ATOM 1272 O O . HIS A 1 160 ? 0.861 15.621 -13.234 1.00 66.62 160 HIS A O 1
ATOM 1278 N N . SER A 1 161 ? 1.107 16.890 -11.411 1.00 74.19 161 SER A N 1
ATOM 1279 C CA . SER A 1 161 ? 2.058 16.007 -10.738 1.00 74.19 161 SER A CA 1
ATOM 1280 C C . SER A 1 161 ? 1.762 16.013 -9.251 1.00 74.19 161 SER A C 1
ATOM 1282 O O . SER A 1 161 ? 1.435 17.054 -8.670 1.00 74.19 161 SER A O 1
ATOM 1284 N N . ALA A 1 162 ? 1.894 14.842 -8.638 1.00 77.69 162 ALA A N 1
ATOM 1285 C CA . ALA A 1 162 ? 1.753 14.670 -7.202 1.00 77.69 162 ALA A CA 1
ATOM 1286 C C . ALA A 1 162 ? 3.040 15.010 -6.424 1.00 77.69 162 ALA A C 1
ATOM 1288 O O . ALA A 1 162 ? 3.083 14.803 -5.212 1.00 77.69 162 ALA A O 1
ATOM 1289 N N . ASP A 1 163 ? 4.077 15.560 -7.070 1.00 80.94 163 ASP A N 1
ATOM 1290 C CA . ASP A 1 163 ? 5.310 16.036 -6.419 1.00 80.94 163 ASP A CA 1
ATOM 1291 C C . ASP A 1 163 ? 5.065 16.984 -5.227 1.00 80.94 163 ASP A C 1
ATOM 1293 O O . ASP A 1 163 ? 5.711 16.789 -4.196 1.00 80.94 163 ASP A O 1
ATOM 1297 N N . PRO A 1 164 ? 4.137 17.966 -5.288 1.00 83.44 164 PRO A N 1
ATOM 1298 C CA . PRO A 1 164 ? 3.927 18.906 -4.182 1.00 83.44 164 PRO A CA 1
ATOM 1299 C C . PRO A 1 164 ? 3.320 18.277 -2.920 1.00 83.44 164 PRO A C 1
ATOM 1301 O O . PRO A 1 164 ? 3.336 18.901 -1.864 1.00 83.44 164 PRO A O 1
ATOM 1304 N N . ILE A 1 165 ? 2.765 17.064 -3.012 1.00 84.69 165 ILE A N 1
ATOM 1305 C CA . ILE A 1 165 ? 2.054 16.415 -1.905 1.00 84.69 165 ILE A CA 1
ATOM 1306 C C . ILE A 1 165 ? 3.075 15.812 -0.935 1.00 84.69 165 ILE A C 1
ATOM 1308 O O . ILE A 1 165 ? 3.791 14.883 -1.281 1.00 84.69 165 ILE A O 1
ATOM 1312 N N . THR A 1 166 ? 3.167 16.284 0.296 1.00 89.69 166 THR A N 1
ATOM 1313 C CA . THR A 1 166 ? 4.050 15.738 1.339 1.00 89.69 166 THR A CA 1
ATOM 1314 C C . THR A 1 166 ? 3.324 14.729 2.228 1.00 89.69 166 THR A C 1
ATOM 1316 O O . THR A 1 166 ? 3.953 13.796 2.742 1.00 89.69 166 THR A O 1
ATOM 1319 N N . GLN A 1 167 ? 2.004 14.879 2.384 1.00 90.25 167 GLN A N 1
ATOM 1320 C CA . GLN A 1 167 ? 1.187 14.064 3.280 1.00 90.25 167 GLN A CA 1
ATOM 1321 C C . GLN A 1 167 ? -0.136 13.615 2.649 1.00 90.25 167 GLN A C 1
ATOM 1323 O O . GLN A 1 167 ? -0.745 14.295 1.827 1.00 90.25 167 GLN A O 1
ATOM 1328 N N . ILE A 1 168 ? -0.605 12.445 3.077 1.00 89.00 168 ILE A N 1
ATOM 1329 C CA . ILE A 1 168 ? -1.916 11.901 2.717 1.00 89.00 168 ILE A CA 1
ATOM 1330 C C . ILE A 1 168 ? -2.717 11.706 3.998 1.00 89.00 168 ILE A C 1
ATOM 1332 O O . ILE A 1 168 ? -2.265 11.039 4.930 1.00 89.00 168 ILE A O 1
ATOM 1336 N N . HIS A 1 169 ? -3.933 12.236 4.021 1.00 89.06 169 HIS A N 1
ATOM 1337 C CA . HIS A 1 169 ? -4.877 12.083 5.118 1.00 89.06 169 HIS A CA 1
ATOM 1338 C C . HIS A 1 169 ? -6.067 11.246 4.662 1.00 89.06 169 HIS A C 1
ATOM 1340 O O . HIS A 1 169 ? -6.925 11.699 3.909 1.00 89.06 169 HIS A O 1
ATOM 1346 N N . LEU A 1 170 ? -6.131 10.009 5.143 1.00 86.88 170 LEU A N 1
ATOM 1347 C CA . LEU A 1 170 ? -7.235 9.097 4.893 1.00 86.88 170 LEU A CA 1
ATOM 1348 C C . LEU A 1 170 ? -8.275 9.225 6.010 1.00 86.88 170 LEU A C 1
ATOM 1350 O O . LEU A 1 170 ? -8.005 8.896 7.166 1.00 86.88 170 LEU A O 1
ATOM 1354 N N . LEU A 1 171 ? -9.477 9.655 5.651 1.00 86.50 171 LEU A N 1
ATOM 1355 C CA . LEU A 1 171 ? -10.639 9.730 6.526 1.00 86.50 171 LEU A CA 1
ATOM 1356 C C . LEU A 1 171 ? -11.519 8.500 6.314 1.00 86.50 171 LEU A C 1
ATOM 1358 O O . LEU A 1 171 ? -12.009 8.240 5.214 1.00 86.50 171 LEU A O 1
ATOM 1362 N N . SER A 1 172 ? -11.740 7.746 7.389 1.00 80.19 172 SER A N 1
ATOM 1363 C CA . SER A 1 172 ? -12.588 6.553 7.381 1.00 80.19 172 SER A CA 1
ATOM 1364 C C . SER A 1 172 ? -13.645 6.595 8.495 1.00 80.19 172 SER A C 1
ATOM 1366 O O . SER A 1 172 ? -13.370 7.121 9.575 1.00 80.19 172 SER A O 1
ATOM 1368 N N . PRO A 1 173 ? -14.871 6.080 8.282 1.00 78.38 173 PRO A N 1
ATOM 1369 C CA . PRO A 1 173 ? -15.893 6.049 9.332 1.00 78.38 173 PRO A CA 1
ATOM 1370 C C . PRO A 1 173 ? -15.487 5.129 10.496 1.00 78.38 173 PRO A C 1
ATOM 1372 O O . PRO A 1 173 ? -15.185 3.959 10.270 1.00 78.38 173 PRO A O 1
ATOM 1375 N N . ALA A 1 174 ? -15.548 5.603 11.748 1.00 67.88 174 ALA A N 1
ATOM 1376 C CA . ALA A 1 174 ? -15.111 4.812 12.911 1.00 67.88 174 ALA A CA 1
ATOM 1377 C C . ALA A 1 174 ? -16.022 3.611 13.228 1.00 67.88 174 ALA A C 1
ATOM 1379 O O . ALA A 1 174 ? -15.601 2.650 13.866 1.00 67.88 174 ALA A O 1
ATOM 1380 N N . THR A 1 175 ? -17.282 3.659 12.797 1.00 60.34 175 THR A N 1
ATOM 1381 C CA . THR A 1 175 ? -18.298 2.633 13.076 1.00 60.34 175 THR A CA 1
ATOM 1382 C C . THR A 1 175 ? -18.341 1.515 12.036 1.00 60.34 175 THR A C 1
ATOM 1384 O O . THR A 1 175 ? -18.995 0.495 12.265 1.00 60.34 175 THR A O 1
ATOM 1387 N N . ARG A 1 176 ? -17.657 1.662 10.892 1.00 58.09 176 ARG A N 1
ATOM 1388 C CA . ARG A 1 176 ? -17.729 0.678 9.808 1.00 58.09 176 ARG A CA 1
ATOM 1389 C C . ARG A 1 176 ? -16.590 -0.328 9.919 1.00 58.09 176 ARG A C 1
ATOM 1391 O O . ARG A 1 176 ? -15.439 -0.047 9.604 1.00 58.09 176 ARG A O 1
ATOM 1398 N N . ARG A 1 177 ? -16.931 -1.549 10.334 1.00 47.66 177 ARG A N 1
ATOM 1399 C CA . ARG A 1 177 ? -16.026 -2.702 10.271 1.00 47.66 177 ARG A CA 1
ATOM 1400 C C . ARG A 1 177 ? -15.820 -3.055 8.792 1.00 47.66 177 ARG A C 1
ATOM 1402 O O . ARG A 1 177 ? -16.727 -3.624 8.188 1.00 47.66 177 ARG A O 1
ATOM 1409 N N . LYS A 1 178 ? -14.657 -2.720 8.224 1.00 54.12 178 LYS A N 1
ATOM 1410 C CA . LYS A 1 178 ? -14.303 -3.033 6.830 1.00 54.12 178 LYS A CA 1
ATOM 1411 C C . LYS A 1 178 ? -14.488 -4.534 6.576 1.00 54.12 178 LYS A C 1
ATOM 1413 O O . LYS A 1 178 ? -13.847 -5.372 7.207 1.00 54.12 178 LYS A O 1
ATOM 1418 N N . GLN A 1 179 ? -15.463 -4.906 5.753 1.00 46.19 179 GLN A N 1
ATOM 1419 C CA . GLN A 1 179 ? -15.667 -6.301 5.361 1.00 46.19 179 GLN A CA 1
ATOM 1420 C C . GLN A 1 179 ? -14.733 -6.599 4.192 1.00 46.19 179 GLN A C 1
ATOM 1422 O O . GLN A 1 179 ? -14.747 -5.875 3.205 1.00 46.19 179 GLN A O 1
ATOM 1427 N N . ALA A 1 180 ? -13.956 -7.679 4.291 1.00 42.88 180 ALA A N 1
ATOM 1428 C CA . ALA A 1 180 ? -12.933 -8.061 3.314 1.00 42.88 180 ALA A CA 1
ATOM 1429 C C . ALA A 1 180 ? -13.451 -8.304 1.876 1.00 42.88 180 ALA A C 1
ATOM 1431 O O . ALA A 1 180 ? -12.643 -8.461 0.969 1.00 42.88 180 ALA A O 1
ATOM 1432 N N . ALA A 1 181 ? -14.771 -8.338 1.661 1.00 42.84 181 ALA A N 1
ATOM 1433 C CA . ALA A 1 181 ? -15.396 -8.655 0.377 1.00 42.84 181 ALA A CA 1
ATOM 1434 C C . ALA A 1 181 ? -15.996 -7.447 -0.367 1.00 42.84 181 ALA A C 1
ATOM 1436 O O . ALA A 1 181 ? -16.320 -7.575 -1.545 1.00 42.84 181 ALA A O 1
ATOM 1437 N N . ASN A 1 182 ? -16.154 -6.289 0.284 1.00 53.66 182 ASN A N 1
ATOM 1438 C CA . ASN A 1 182 ? -16.785 -5.129 -0.345 1.00 53.66 182 ASN A CA 1
ATOM 1439 C C . ASN A 1 182 ? -15.718 -4.132 -0.780 1.00 53.66 182 ASN A C 1
ATOM 1441 O O . ASN A 1 182 ? -14.941 -3.654 0.046 1.00 53.66 182 ASN A O 1
ATOM 1445 N N . VAL A 1 183 ? -15.702 -3.817 -2.074 1.00 59.97 183 VAL A N 1
ATOM 1446 C CA . VAL A 1 183 ? -14.877 -2.731 -2.597 1.00 59.97 183 VAL A CA 1
ATOM 1447 C C . VAL A 1 183 ? -15.399 -1.419 -2.011 1.00 59.97 183 VAL A C 1
ATOM 1449 O O . VAL A 1 183 ? -16.595 -1.130 -2.092 1.00 59.97 183 VAL A O 1
ATOM 1452 N N . GLU A 1 184 ? -14.520 -0.663 -1.359 1.00 65.62 184 GLU A N 1
ATOM 1453 C CA . GLU A 1 184 ? -14.834 0.676 -0.865 1.00 65.62 184 GLU A CA 1
ATOM 1454 C C . GLU A 1 184 ? -14.359 1.694 -1.897 1.00 65.62 184 GLU A C 1
ATOM 1456 O O . GLU A 1 184 ? -13.236 1.597 -2.383 1.00 65.62 184 GLU A O 1
ATOM 1461 N N . CYS A 1 185 ? -15.220 2.653 -2.226 1.00 72.75 185 CYS A N 1
ATOM 1462 C CA . CYS A 1 185 ? -14.865 3.761 -3.100 1.00 72.75 185 CYS A CA 1
ATOM 1463 C C . CYS A 1 185 ? -14.407 4.946 -2.255 1.00 72.75 185 CYS A C 1
ATOM 1465 O O . CYS A 1 185 ? -14.542 4.974 -1.025 1.00 72.75 185 CYS A O 1
ATOM 1467 N N . CYS A 1 186 ? -13.856 5.951 -2.913 1.00 75.75 186 CYS A N 1
ATOM 1468 C CA . CYS A 1 186 ? -13.350 7.124 -2.234 1.00 75.75 186 CYS A CA 1
ATOM 1469 C C . CYS A 1 186 ? -13.542 8.380 -3.063 1.00 75.75 186 CYS A C 1
ATOM 1471 O O . CYS A 1 186 ? -13.561 8.328 -4.291 1.00 75.75 186 CYS A O 1
ATOM 1473 N N . ASP A 1 187 ? -13.558 9.503 -2.362 1.00 76.81 187 ASP A N 1
ATOM 1474 C CA . ASP A 1 187 ? -13.378 10.812 -2.968 1.00 76.81 187 ASP A CA 1
ATOM 1475 C C . ASP A 1 187 ? -11.982 11.320 -2.607 1.00 76.81 187 ASP A C 1
ATOM 1477 O O . ASP A 1 187 ? -11.597 11.322 -1.431 1.00 76.81 187 ASP A O 1
ATOM 1481 N N . VAL A 1 188 ? -11.220 11.711 -3.628 1.00 77.19 188 VAL A N 1
ATOM 1482 C CA . VAL A 1 188 ? -9.920 12.366 -3.469 1.00 77.19 188 VAL A CA 1
ATOM 1483 C C . VAL A 1 188 ? -10.141 13.867 -3.600 1.00 77.19 188 VAL A C 1
ATOM 1485 O O . VAL A 1 188 ? -10.496 14.369 -4.665 1.00 77.19 188 VAL A O 1
ATOM 1488 N N . GLU A 1 189 ? -9.947 14.585 -2.501 1.00 77.50 189 GLU A N 1
ATOM 1489 C CA . GLU A 1 189 ? -10.067 16.036 -2.438 1.00 77.50 189 GLU A CA 1
ATOM 1490 C C . GLU A 1 189 ? -8.661 16.650 -2.426 1.00 77.50 189 GLU A C 1
ATOM 1492 O O . GLU A 1 189 ? -7.910 16.557 -1.447 1.00 77.50 189 GLU A O 1
ATOM 1497 N N . TYR A 1 190 ? -8.295 17.282 -3.543 1.00 71.38 190 TYR A N 1
ATOM 1498 C CA . TYR A 1 190 ? -7.090 18.101 -3.637 1.00 71.38 190 TYR A CA 1
ATOM 1499 C C . TYR A 1 190 ? -7.396 19.503 -3.123 1.00 71.38 190 TYR A C 1
ATOM 1501 O O . TYR A 1 190 ? -8.226 20.215 -3.690 1.00 71.38 190 TYR A O 1
ATOM 1509 N N . VAL A 1 191 ? -6.707 19.919 -2.063 1.00 69.38 191 VAL A N 1
ATOM 1510 C CA . VAL A 1 191 ? -6.843 21.277 -1.539 1.00 69.38 191 VAL A CA 1
ATOM 1511 C C . VAL A 1 191 ? -5.738 22.136 -2.140 1.00 69.38 191 VAL A C 1
ATOM 1513 O O . VAL A 1 191 ? -4.562 21.982 -1.816 1.00 69.38 191 VAL A O 1
ATOM 1516 N N . ALA A 1 192 ? -6.112 23.027 -3.058 1.00 63.06 192 ALA A N 1
ATOM 1517 C CA . ALA A 1 192 ? -5.162 23.896 -3.742 1.00 63.06 192 ALA A CA 1
ATOM 1518 C C . ALA A 1 192 ? -4.369 24.753 -2.738 1.00 63.06 192 ALA A C 1
ATOM 1520 O O . ALA A 1 192 ? -4.952 25.452 -1.910 1.00 63.06 192 ALA A O 1
ATOM 1521 N N . GLY A 1 193 ? -3.037 24.711 -2.835 1.00 66.12 193 GLY A N 1
ATOM 1522 C CA . GLY A 1 193 ? -2.129 25.480 -1.977 1.00 66.12 193 GLY A CA 1
ATOM 1523 C C . GLY A 1 193 ? -1.750 24.809 -0.653 1.00 66.12 193 GLY A C 1
ATOM 1524 O O . GLY A 1 193 ? -0.971 25.394 0.096 1.00 66.12 193 GLY A O 1
ATOM 1525 N N . LEU A 1 194 ? -2.254 23.604 -0.371 1.00 77.00 194 LEU A N 1
ATOM 1526 C CA . LEU A 1 194 ? -1.812 22.785 0.758 1.00 77.00 194 LEU A CA 1
ATOM 1527 C C . LEU A 1 194 ? -0.951 21.620 0.265 1.00 77.00 194 LEU A C 1
ATOM 1529 O O . LEU A 1 194 ? -1.110 21.133 -0.853 1.00 77.00 194 LEU A O 1
ATOM 1533 N N . ASP A 1 195 ? -0.028 21.180 1.111 1.00 83.19 195 ASP A N 1
ATOM 1534 C CA . ASP A 1 195 ? 0.908 20.091 0.840 1.00 83.19 195 ASP A CA 1
ATOM 1535 C C . ASP A 1 195 ? 0.321 18.710 1.169 1.00 83.19 195 ASP A C 1
ATOM 1537 O O . ASP A 1 195 ? 1.018 17.701 1.111 1.00 83.19 195 ASP A O 1
ATOM 1541 N N . PHE A 1 196 ? -0.975 18.626 1.469 1.00 82.62 196 PHE A N 1
ATOM 1542 C CA . PHE A 1 196 ? -1.640 17.368 1.774 1.00 82.62 196 PHE A CA 1
ATOM 1543 C C . PHE A 1 196 ? -2.865 17.113 0.900 1.00 82.62 196 PHE A C 1
ATOM 1545 O O . PHE A 1 196 ? -3.526 18.031 0.412 1.00 82.62 196 PHE A O 1
ATOM 1552 N N . THR A 1 197 ? -3.202 15.834 0.741 1.00 83.62 197 THR A N 1
ATOM 1553 C CA . THR A 1 197 ? -4.437 15.391 0.081 1.00 83.62 197 THR A CA 1
ATOM 1554 C C . THR A 1 197 ? -5.359 14.680 1.065 1.00 83.62 197 THR A C 1
ATOM 1556 O O . THR A 1 197 ? -4.903 13.927 1.932 1.00 83.62 197 THR A O 1
ATOM 1559 N N . HIS A 1 198 ? -6.662 14.936 0.947 1.00 86.38 198 HIS A N 1
ATOM 1560 C CA . HIS A 1 198 ? -7.691 14.262 1.726 1.00 86.38 198 HIS A CA 1
ATOM 1561 C C . HIS A 1 198 ? -8.315 13.140 0.902 1.00 86.38 198 HIS A C 1
ATOM 1563 O O . HIS A 1 198 ? -8.816 13.361 -0.196 1.00 86.38 198 HIS A O 1
ATOM 1569 N N . ILE A 1 199 ? -8.324 11.936 1.461 1.00 84.12 199 ILE A N 1
ATOM 1570 C CA . ILE A 1 199 ? -8.965 10.768 0.865 1.00 84.12 199 ILE A CA 1
ATOM 1571 C C . ILE A 1 199 ? -10.096 10.355 1.789 1.00 84.12 199 ILE A C 1
ATOM 1573 O O . ILE A 1 199 ? -9.863 9.907 2.913 1.00 84.12 199 ILE A O 1
ATOM 1577 N N . LYS A 1 200 ? -11.333 10.495 1.328 1.00 83.94 200 LYS A N 1
ATOM 1578 C CA . LYS A 1 200 ? -12.518 10.164 2.115 1.00 83.94 200 LYS A CA 1
ATOM 1579 C C . LYS A 1 200 ? -13.107 8.848 1.636 1.00 83.94 200 LYS A C 1
ATOM 1581 O O . LYS A 1 200 ? -13.613 8.762 0.521 1.00 83.94 200 LYS A O 1
ATOM 1586 N N . LEU A 1 201 ? -13.065 7.824 2.486 1.00 79.00 201 LEU A N 1
ATOM 1587 C CA . LEU A 1 201 ? -13.680 6.533 2.174 1.00 79.00 201 LEU A CA 1
ATOM 1588 C C . LEU A 1 201 ? -15.204 6.625 2.267 1.00 79.00 201 LEU A C 1
ATOM 1590 O O . LEU A 1 201 ? -15.754 7.115 3.261 1.00 79.00 201 LEU A O 1
ATOM 1594 N N . ARG A 1 202 ? -15.888 6.098 1.250 1.00 77.88 202 ARG A N 1
ATOM 1595 C CA . ARG A 1 202 ? -17.349 6.051 1.170 1.00 77.88 202 ARG A CA 1
ATOM 1596 C C . ARG A 1 202 ? -17.852 4.779 0.468 1.00 77.88 202 ARG A C 1
ATOM 1598 O O . ARG A 1 202 ? -17.090 4.059 -0.171 1.00 77.88 202 ARG A O 1
ATOM 1605 N N . PRO A 1 203 ? -19.148 4.449 0.583 1.00 76.06 203 PRO A N 1
ATOM 1606 C CA . PRO A 1 203 ? -19.753 3.431 -0.269 1.00 76.06 203 PRO A CA 1
ATOM 1607 C C . PRO A 1 203 ? -19.639 3.817 -1.752 1.00 76.06 203 PRO A C 1
ATOM 1609 O O . PRO A 1 203 ? -19.766 4.995 -2.099 1.00 76.06 203 PRO A O 1
ATOM 1612 N N . CYS A 1 204 ? -19.420 2.821 -2.608 1.00 72.31 204 CYS A N 1
ATOM 1613 C CA . CYS A 1 204 ? -19.471 2.999 -4.056 1.00 72.31 204 CYS A CA 1
ATOM 1614 C C . CYS A 1 204 ? -20.881 3.363 -4.520 1.00 72.31 204 CYS A C 1
ATOM 1616 O O . CYS A 1 204 ? -21.870 2.846 -3.992 1.00 72.31 204 CYS A O 1
ATOM 1618 N N . LEU A 1 205 ? -20.961 4.245 -5.511 1.00 77.94 205 LEU A N 1
ATOM 1619 C CA . LEU A 1 205 ? -22.197 4.567 -6.211 1.00 77.94 205 LEU A CA 1
ATOM 1620 C C . LEU A 1 205 ? -22.507 3.474 -7.245 1.00 77.94 205 LEU A C 1
ATOM 1622 O O . LEU A 1 205 ? -21.616 2.789 -7.751 1.00 77.94 205 LEU A O 1
ATOM 1626 N N . ASN A 1 206 ? -23.788 3.294 -7.574 1.00 71.69 206 ASN A N 1
ATOM 1627 C CA . ASN A 1 206 ? -24.190 2.329 -8.599 1.00 71.69 206 ASN A CA 1
ATOM 1628 C C . ASN A 1 206 ? -23.600 2.720 -9.963 1.00 71.69 206 ASN A C 1
ATOM 1630 O O . ASN A 1 206 ? -23.867 3.813 -10.456 1.00 71.69 206 ASN A O 1
ATOM 1634 N N . GLY A 1 207 ? -22.839 1.809 -10.577 1.00 65.38 207 GLY A N 1
ATOM 1635 C CA . GLY A 1 207 ? -22.199 2.031 -11.880 1.00 65.38 207 GLY A CA 1
ATOM 1636 C C . GLY A 1 207 ? -20.909 2.857 -11.833 1.00 65.38 207 GLY A C 1
ATOM 1637 O O . GLY A 1 207 ? -20.396 3.218 -12.888 1.00 65.38 207 GLY A O 1
ATOM 1638 N N . GLU A 1 208 ? -20.384 3.154 -10.640 1.00 66.12 208 GLU A N 1
ATOM 1639 C CA . GLU A 1 208 ? -19.084 3.810 -10.478 1.00 66.12 208 GLU A CA 1
ATOM 1640 C C . GLU A 1 208 ? -17.964 2.899 -11.000 1.00 66.12 208 GLU A C 1
ATOM 1642 O O . GLU A 1 208 ? -17.889 1.718 -10.647 1.00 66.12 208 GLU A O 1
ATOM 1647 N N . VAL A 1 209 ? -17.115 3.437 -11.880 1.00 54.72 209 VAL A N 1
ATOM 1648 C CA . VAL A 1 209 ? -15.977 2.697 -12.430 1.00 54.72 209 VAL A CA 1
ATOM 1649 C C . VAL A 1 209 ? -14.900 2.625 -11.359 1.00 54.72 209 VAL A C 1
ATOM 1651 O O . VAL A 1 209 ? -14.329 3.634 -10.959 1.00 54.72 209 VAL A O 1
ATOM 1654 N N . ILE A 1 210 ? -14.636 1.409 -10.901 1.00 55.94 210 ILE A N 1
ATOM 1655 C CA . ILE A 1 210 ? -13.541 1.097 -9.991 1.00 55.94 210 ILE A CA 1
ATOM 1656 C C . ILE A 1 210 ? -12.384 0.651 -10.886 1.00 55.94 210 ILE A C 1
ATOM 1658 O O . ILE A 1 210 ? -12.461 -0.435 -11.473 1.00 55.94 210 ILE A O 1
ATOM 1662 N N . ALA A 1 211 ? -11.405 1.537 -11.075 1.00 40.81 211 ALA A N 1
ATOM 1663 C CA . ALA A 1 211 ? -10.235 1.285 -11.916 1.00 40.81 211 ALA A CA 1
ATOM 1664 C C . ALA A 1 211 ? -9.299 0.235 -11.311 1.00 40.81 211 ALA A C 1
ATOM 1666 O O . ALA A 1 211 ? -9.345 0.052 -10.074 1.00 40.81 211 ALA A O 1
#